Protein AF-A0A4Q6BRQ2-F1 (afdb_monomer_lite)

Foldseek 3Di:
DDDDDDDPDDDPPDPPPDDDDDDDDDDDDDDDDDWPKPWDDDADDADWDFDDDQQWTWTAFGHGAQADKGKFKWKKAFQAWFKKKKFKDWAQWKWKDKLNHTQDTDHGGDDTPPRGDIGIDTDHGGIIMMMMIHGRTGIMIIGMAHPVRHRDNRITMGTPPPPCPPQLDKRWDWDWDDDPFAIKIKIKIWRDQSHDQPSFFFKWKWKAFPVGTPDIDRQHGQHPPTGITIDTDDGDGPVRHPIIIIIMTGPPD

Structure (mmCIF, N/CA/C/O backbone):
data_AF-A0A4Q6BRQ2-F1
#
_entry.id   AF-A0A4Q6BRQ2-F1
#
loop_
_atom_site.group_PDB
_atom_site.id
_atom_site.type_symbol
_atom_site.label_atom_id
_atom_site.label_alt_id
_atom_site.label_comp_id
_atom_site.label_asym_id
_atom_site.label_entity_id
_atom_site.label_seq_id
_atom_site.pdbx_PDB_ins_code
_atom_site.Cartn_x
_atom_site.Cartn_y
_atom_site.Cartn_z
_atom_site.occupancy
_atom_site.B_iso_or_equiv
_atom_site.auth_seq_id
_atom_site.auth_comp_id
_atom_site.auth_asym_id
_atom_site.auth_atom_id
_atom_site.pdbx_PDB_model_num
ATOM 1 N N . MET A 1 1 ? 11.828 52.533 -41.526 1.00 44.09 1 MET A N 1
ATOM 2 C CA . MET A 1 1 ? 11.991 51.817 -42.808 1.00 44.09 1 MET A CA 1
ATOM 3 C C . MET A 1 1 ? 12.945 50.653 -42.563 1.00 44.09 1 MET A C 1
ATOM 5 O O . MET A 1 1 ? 14.009 50.905 -42.024 1.00 44.09 1 MET A O 1
ATOM 9 N N . LEU A 1 2 ? 12.514 49.429 -42.907 1.00 39.19 2 LEU A N 1
ATOM 10 C CA . LEU A 1 2 ? 13.246 48.142 -42.897 1.00 39.19 2 LEU A CA 1
ATOM 11 C C . LEU A 1 2 ? 13.653 47.525 -41.539 1.00 39.19 2 LEU A C 1
ATOM 13 O O . LEU A 1 2 ? 14.656 47.913 -40.961 1.00 39.19 2 LEU A O 1
ATOM 17 N N . LEU A 1 3 ? 12.882 46.513 -41.099 1.00 35.62 3 LEU A N 1
ATOM 18 C CA . LEU A 1 3 ? 13.317 45.165 -40.646 1.00 35.62 3 LEU A CA 1
ATOM 19 C C . LEU A 1 3 ? 12.256 44.509 -39.738 1.00 35.62 3 LEU A C 1
ATOM 21 O O . LEU A 1 3 ? 12.338 44.536 -38.514 1.00 35.62 3 LEU A O 1
ATOM 25 N N . ARG A 1 4 ? 11.252 43.889 -40.364 1.00 40.81 4 ARG A N 1
ATOM 26 C CA . ARG A 1 4 ? 10.426 42.810 -39.801 1.00 40.81 4 ARG A CA 1
ATOM 27 C C . ARG A 1 4 ? 9.996 41.925 -40.964 1.00 40.81 4 ARG A C 1
ATOM 29 O O . ARG A 1 4 ? 9.074 42.306 -41.665 1.00 40.81 4 ARG A O 1
ATOM 36 N N . ASP A 1 5 ? 10.691 40.816 -41.195 1.00 42.56 5 ASP A N 1
ATOM 37 C CA . ASP A 1 5 ? 10.107 39.598 -41.773 1.00 42.56 5 ASP A CA 1
ATOM 38 C C . ASP A 1 5 ? 11.157 38.495 -41.932 1.00 42.56 5 ASP A C 1
ATOM 40 O O . ASP A 1 5 ? 12.314 38.784 -42.223 1.00 42.56 5 ASP A O 1
ATOM 44 N N . ARG A 1 6 ? 10.697 37.239 -41.826 1.00 38.03 6 ARG A N 1
ATOM 45 C CA . ARG A 1 6 ? 11.404 35.944 -41.994 1.00 38.03 6 ARG A CA 1
ATOM 46 C C . ARG A 1 6 ? 11.851 35.230 -40.714 1.00 38.03 6 ARG A C 1
ATOM 48 O O . ARG A 1 6 ? 13.022 35.236 -40.364 1.00 38.03 6 ARG A O 1
ATOM 55 N N . ALA A 1 7 ? 10.917 34.486 -40.115 1.00 38.31 7 ALA A N 1
ATOM 56 C CA . ALA A 1 7 ? 11.180 33.155 -39.536 1.00 38.31 7 ALA A CA 1
ATOM 57 C C . ALA A 1 7 ? 9.873 32.371 -39.257 1.00 38.31 7 ALA A C 1
ATOM 59 O O . ALA A 1 7 ? 9.658 31.843 -38.169 1.00 38.31 7 ALA A O 1
ATOM 60 N N . ARG A 1 8 ? 8.959 32.301 -40.235 1.00 41.72 8 ARG A N 1
ATOM 61 C CA . ARG A 1 8 ? 7.793 31.391 -40.223 1.00 41.72 8 ARG A CA 1
ATOM 62 C C . ARG A 1 8 ? 7.556 30.823 -41.623 1.00 41.72 8 ARG A C 1
ATOM 64 O O . ARG A 1 8 ? 6.577 31.146 -42.277 1.00 41.72 8 ARG A O 1
ATOM 71 N N . ALA A 1 9 ? 8.481 29.997 -42.095 1.00 41.50 9 ALA A N 1
ATOM 72 C CA . ALA A 1 9 ? 8.290 29.168 -43.284 1.00 41.50 9 ALA A CA 1
ATOM 73 C C . ALA A 1 9 ? 9.251 27.975 -43.201 1.00 41.50 9 ALA A C 1
ATOM 75 O O . ALA A 1 9 ? 10.391 28.050 -43.640 1.00 41.50 9 ALA A O 1
ATOM 76 N N . GLY A 1 10 ? 8.811 26.904 -42.541 1.00 38.44 10 GLY A N 1
ATOM 77 C CA . GLY A 1 10 ? 9.617 25.689 -42.372 1.00 38.44 10 GLY A CA 1
ATOM 78 C C . GLY A 1 10 ? 8.925 24.575 -41.586 1.00 38.44 10 GLY A C 1
ATOM 79 O O . GLY A 1 10 ? 9.593 23.809 -40.906 1.00 38.44 10 GLY A O 1
ATOM 80 N N . ARG A 1 11 ? 7.584 24.508 -41.615 1.00 35.75 11 ARG A N 1
ATOM 81 C CA . ARG A 1 11 ? 6.794 23.496 -40.882 1.00 35.75 11 ARG A CA 1
ATOM 82 C C . ARG A 1 11 ? 5.752 22.769 -41.744 1.00 35.75 11 ARG A C 1
ATOM 84 O O . ARG A 1 11 ? 4.851 22.141 -41.210 1.00 35.75 11 ARG A O 1
ATOM 91 N N . LEU A 1 12 ? 5.859 22.842 -43.068 1.00 35.53 12 LEU A N 1
ATOM 92 C CA . LEU A 1 12 ? 4.860 22.296 -43.995 1.00 35.53 12 LEU A CA 1
ATOM 93 C C . LEU A 1 12 ? 5.540 21.685 -45.227 1.00 35.53 12 LEU A C 1
ATOM 95 O O . LEU A 1 12 ? 5.372 22.173 -46.334 1.00 35.53 12 LEU A O 1
ATOM 99 N N . ALA A 1 13 ? 6.357 20.649 -45.020 1.00 37.97 13 ALA A N 1
ATOM 100 C CA . ALA A 1 13 ? 6.824 19.758 -46.089 1.00 37.97 13 ALA A CA 1
ATOM 101 C C . ALA A 1 13 ? 7.467 18.480 -45.510 1.00 37.97 13 ALA A C 1
ATOM 103 O O . ALA A 1 13 ? 8.660 18.262 -45.681 1.00 37.97 13 ALA A O 1
ATOM 104 N N . PHE A 1 14 ? 6.705 17.652 -44.781 1.00 32.34 14 PHE A N 1
ATOM 105 C CA . PHE A 1 14 ? 7.090 16.238 -44.567 1.00 32.34 14 PHE A CA 1
ATOM 106 C C . PHE A 1 14 ? 5.932 15.285 -44.190 1.00 32.34 14 PHE A C 1
ATOM 108 O O . PHE A 1 14 ? 6.161 14.117 -43.909 1.00 32.34 14 PHE A O 1
ATOM 115 N N . LEU A 1 15 ? 4.672 15.742 -44.197 1.00 32.69 15 LEU A N 1
ATOM 116 C CA . LEU A 1 15 ? 3.502 14.928 -43.813 1.00 32.69 15 LEU A CA 1
ATOM 117 C C . LEU A 1 15 ? 2.570 14.621 -44.998 1.00 32.69 15 LEU A C 1
ATOM 119 O O . LEU A 1 15 ? 1.353 14.649 -44.863 1.00 32.69 15 LEU A O 1
ATOM 123 N N . ALA A 1 16 ? 3.139 14.347 -46.173 1.00 36.12 16 ALA A N 1
ATOM 124 C CA . ALA A 1 16 ? 2.372 14.065 -47.391 1.00 36.12 16 ALA A CA 1
ATOM 125 C C . ALA A 1 16 ? 2.924 12.885 -48.214 1.00 36.12 16 ALA A C 1
ATOM 127 O O . ALA A 1 16 ? 2.819 12.886 -49.436 1.00 36.12 16 ALA A O 1
ATOM 128 N N . ALA A 1 17 ? 3.498 11.867 -47.569 1.00 31.09 17 ALA A N 1
ATOM 129 C CA . ALA A 1 17 ? 3.860 10.626 -48.249 1.00 31.09 17 ALA A CA 1
ATOM 130 C C . ALA A 1 17 ? 3.335 9.417 -47.464 1.00 31.09 17 ALA A C 1
ATOM 132 O O . ALA A 1 17 ? 3.762 9.196 -46.335 1.00 31.09 17 ALA A O 1
ATOM 133 N N . LEU A 1 18 ? 2.448 8.655 -48.121 1.00 32.44 18 LEU A N 1
ATOM 134 C CA . LEU A 1 18 ? 1.861 7.346 -47.767 1.00 32.44 18 LEU A CA 1
ATOM 135 C C . LEU A 1 18 ? 0.387 7.324 -47.326 1.00 32.44 18 LEU A C 1
ATOM 137 O O . LEU A 1 18 ? -0.002 6.551 -46.457 1.00 32.44 18 LEU A O 1
ATOM 141 N N . GLY A 1 19 ? -0.473 8.097 -47.992 1.00 30.80 19 GLY A N 1
ATOM 142 C CA . GLY A 1 19 ? -1.911 7.830 -47.941 1.00 30.80 19 GLY A CA 1
ATOM 143 C C . GLY A 1 19 ? -2.272 6.452 -48.508 1.00 30.80 19 GLY A C 1
ATOM 144 O O . GLY A 1 19 ? -1.873 6.144 -49.624 1.00 30.80 19 GLY A O 1
ATOM 145 N N . LEU A 1 20 ? -3.082 5.686 -47.770 1.00 30.08 20 LEU A N 1
ATOM 146 C CA . LEU A 1 20 ? -4.082 4.746 -48.292 1.00 30.08 20 LEU A CA 1
ATOM 147 C C . LEU A 1 20 ? -5.276 4.693 -47.316 1.00 30.08 20 LEU A C 1
ATOM 149 O O . LEU A 1 20 ? -5.106 4.695 -46.098 1.00 30.08 20 LEU A O 1
ATOM 153 N N . ALA A 1 21 ? -6.479 4.739 -47.888 1.00 28.69 21 ALA A N 1
ATOM 154 C CA . ALA A 1 21 ? -7.783 4.920 -47.248 1.00 28.69 21 ALA A CA 1
ATOM 155 C C . ALA A 1 21 ? -8.382 3.622 -46.640 1.00 28.69 21 ALA A C 1
ATOM 157 O O . ALA A 1 21 ? -7.942 2.529 -46.982 1.00 28.69 21 ALA A O 1
ATOM 158 N N . GLY A 1 22 ? -9.386 3.767 -45.749 1.00 26.80 22 GLY A N 1
ATOM 159 C CA . GLY A 1 22 ? -10.147 2.690 -45.055 1.00 26.80 22 GLY A CA 1
ATOM 160 C C . GLY A 1 22 ? -11.163 1.937 -45.944 1.00 26.80 22 GLY A C 1
ATOM 161 O O . GLY A 1 22 ? -10.971 1.969 -47.158 1.00 26.80 22 GLY A O 1
ATOM 162 N N . PRO A 1 23 ? -12.272 1.319 -45.442 1.00 46.88 23 PRO A N 1
ATOM 163 C CA . PRO A 1 23 ? -12.819 1.212 -44.067 1.00 46.88 23 PRO A CA 1
ATOM 164 C C . PRO A 1 23 ? -13.246 -0.231 -43.635 1.00 46.88 23 PRO A C 1
ATOM 166 O O . PRO A 1 23 ? -13.336 -1.112 -44.480 1.00 46.88 23 PRO A O 1
ATOM 169 N N . ALA A 1 24 ? -13.568 -0.463 -42.345 1.00 21.59 24 ALA A N 1
ATOM 170 C CA . ALA A 1 24 ? -14.647 -1.354 -41.835 1.00 21.59 24 ALA A CA 1
ATOM 171 C C . ALA A 1 24 ? -14.542 -1.610 -40.312 1.00 21.59 24 ALA A C 1
ATOM 173 O O . ALA A 1 24 ? -13.455 -1.667 -39.743 1.00 21.59 24 ALA A O 1
ATOM 174 N N . SER A 1 25 ? -15.709 -1.758 -39.681 1.00 23.42 25 SER A N 1
ATOM 175 C CA . SER A 1 25 ? -15.965 -1.980 -38.249 1.00 23.42 25 SER A CA 1
ATOM 176 C C . SER A 1 25 ? -16.112 -3.468 -37.869 1.00 23.42 25 SER A C 1
ATOM 178 O O . SER A 1 25 ? -16.348 -4.294 -38.745 1.00 23.42 25 SER A O 1
ATOM 180 N N . ALA A 1 26 ? -16.152 -3.715 -36.544 1.00 20.53 26 ALA A N 1
ATOM 181 C CA . ALA A 1 26 ? -16.551 -4.933 -35.799 1.00 20.53 26 ALA A CA 1
ATOM 182 C C . ALA A 1 26 ? -15.503 -6.076 -35.776 1.00 20.53 26 ALA A C 1
ATOM 184 O O . ALA A 1 26 ? -14.765 -6.252 -36.728 1.00 20.53 26 ALA A O 1
ATOM 185 N N . GLU A 1 27 ? -15.310 -6.873 -34.718 1.00 18.27 27 GLU A N 1
ATOM 186 C CA . GLU A 1 27 ? -16.186 -7.263 -33.610 1.00 18.27 27 GLU A CA 1
ATOM 187 C C . GLU A 1 27 ? -15.364 -7.806 -32.409 1.00 18.27 27 GLU A C 1
ATOM 189 O O . GLU A 1 27 ? -14.169 -8.073 -32.509 1.00 18.27 27 GLU A O 1
ATOM 194 N N . ARG A 1 28 ? -16.057 -7.940 -31.272 1.00 27.55 28 ARG A N 1
ATOM 195 C CA . ARG A 1 28 ? -15.722 -8.572 -29.982 1.00 27.55 28 ARG A CA 1
ATOM 196 C C . ARG A 1 28 ? -14.647 -9.668 -29.972 1.00 27.55 28 ARG A C 1
ATOM 198 O O . ARG A 1 28 ? -14.738 -10.617 -30.733 1.00 27.55 28 ARG A O 1
ATOM 205 N N . LEU A 1 29 ? -13.869 -9.666 -28.882 1.00 20.67 29 LEU A N 1
ATOM 206 C CA . LEU A 1 29 ? -13.638 -10.826 -28.004 1.00 20.67 29 LEU A CA 1
ATOM 207 C C . LEU A 1 29 ? -13.367 -10.322 -26.566 1.00 20.67 29 LEU A C 1
ATOM 209 O O . LEU A 1 29 ? -12.317 -9.760 -26.276 1.00 20.67 29 LEU A O 1
ATOM 213 N N . GLY A 1 30 ? -14.331 -10.509 -25.661 1.00 29.98 30 GLY A N 1
ATOM 214 C CA . GLY A 1 30 ? -14.020 -11.035 -24.322 1.00 29.98 30 GLY A CA 1
ATOM 215 C C . GLY A 1 30 ? -14.114 -12.568 -24.414 1.00 29.98 30 GLY A C 1
ATOM 216 O O . GLY A 1 30 ? -14.806 -13.027 -25.327 1.00 29.98 30 GLY A O 1
ATOM 217 N N . PRO A 1 31 ? -13.473 -13.374 -23.542 1.00 27.86 31 PRO A N 1
ATOM 218 C CA . PRO A 1 31 ? -13.461 -13.181 -22.091 1.00 27.86 31 PRO A CA 1
ATOM 219 C C . PRO A 1 31 ? -12.103 -13.397 -21.375 1.00 27.86 31 PRO A C 1
ATOM 221 O O . PRO A 1 31 ? -11.280 -14.210 -21.767 1.00 27.86 31 PRO A O 1
ATOM 224 N N . ARG A 1 32 ? -11.955 -12.655 -20.267 1.00 38.12 32 ARG A N 1
ATOM 225 C CA . ARG A 1 32 ? -11.267 -12.941 -18.987 1.00 38.12 32 ARG A CA 1
ATOM 226 C C . ARG A 1 32 ? -10.029 -13.865 -18.966 1.00 38.12 32 ARG A C 1
ATOM 228 O O . ARG A 1 32 ? -10.160 -15.056 -18.717 1.00 38.12 32 ARG A O 1
ATOM 235 N N . GLY A 1 33 ? -8.864 -13.215 -18.938 1.00 24.34 33 GLY A N 1
ATOM 236 C CA . GLY A 1 33 ? -7.683 -13.609 -18.163 1.00 24.34 33 GLY A CA 1
ATOM 237 C C . GLY A 1 33 ? -7.192 -12.386 -17.381 1.00 24.34 33 GLY A C 1
ATOM 238 O O . GLY A 1 33 ? -6.800 -11.383 -17.979 1.00 24.34 33 GLY A O 1
ATOM 239 N N . GLN A 1 34 ? -7.318 -12.393 -16.051 1.00 34.09 34 GLN A N 1
ATOM 240 C CA . GLN A 1 34 ? -6.895 -11.274 -15.199 1.00 34.09 34 GLN A CA 1
ATOM 241 C C . GLN A 1 34 ? -5.438 -11.458 -14.760 1.00 34.09 34 GLN A C 1
ATOM 243 O O . GLN A 1 34 ? -4.965 -12.560 -14.501 1.00 34.09 34 GLN A O 1
ATOM 248 N N . ILE A 1 35 ? -4.727 -10.336 -14.730 1.00 24.91 35 ILE A N 1
ATOM 249 C CA . ILE A 1 35 ? -3.284 -10.226 -14.537 1.00 24.91 35 ILE A CA 1
ATOM 250 C C . ILE A 1 35 ? -3.088 -9.550 -13.174 1.00 24.91 35 ILE A C 1
ATOM 252 O O . ILE A 1 35 ? -3.460 -8.391 -13.020 1.00 24.91 35 ILE A O 1
ATOM 256 N N . ALA A 1 36 ? -2.485 -10.201 -12.185 1.00 28.19 36 ALA A N 1
ATOM 257 C CA . ALA A 1 36 ? -1.866 -9.456 -11.089 1.00 28.19 36 ALA A CA 1
ATOM 258 C C . ALA A 1 36 ? -0.483 -9.016 -11.580 1.00 28.19 36 ALA A C 1
ATOM 260 O O . ALA A 1 36 ? 0.451 -9.804 -11.526 1.00 28.19 36 ALA A O 1
ATOM 261 N N . SER A 1 37 ? -0.378 -7.814 -12.156 1.00 26.53 37 SER A N 1
ATOM 262 C CA . SER A 1 37 ? 0.887 -7.234 -12.626 1.00 26.53 37 SER A CA 1
ATOM 263 C C . SER A 1 37 ? 1.419 -6.270 -11.580 1.00 26.53 37 SER A C 1
ATOM 265 O O . SER A 1 37 ? 0.814 -5.222 -11.349 1.00 26.53 37 SER A O 1
ATOM 267 N N . PHE A 1 38 ? 2.581 -6.572 -11.018 1.00 30.70 38 PHE A N 1
ATOM 268 C CA . PHE A 1 38 ? 3.427 -5.554 -10.407 1.00 30.70 38 PHE A CA 1
ATOM 269 C C . PHE A 1 38 ? 4.295 -5.009 -11.524 1.00 30.70 38 PHE A C 1
ATOM 271 O O . PHE A 1 38 ? 5.206 -5.696 -11.954 1.00 30.70 38 PHE A O 1
ATOM 278 N N . GLN A 1 39 ? 3.979 -3.834 -12.059 1.00 29.94 39 GLN A N 1
ATOM 279 C CA . GLN A 1 39 ? 4.817 -3.196 -13.068 1.00 29.94 39 GLN A CA 1
ATOM 280 C C . GLN A 1 39 ? 5.278 -1.844 -12.548 1.00 29.94 39 GLN A C 1
ATOM 282 O O . GLN A 1 39 ? 4.466 -0.982 -12.211 1.00 29.94 39 GLN A O 1
ATOM 287 N N . ILE A 1 40 ? 6.593 -1.662 -12.529 1.00 31.33 40 ILE A N 1
ATOM 288 C CA . ILE A 1 40 ? 7.199 -0.338 -12.536 1.00 31.33 40 ILE A CA 1
ATOM 289 C C . ILE A 1 40 ? 7.305 0.052 -14.028 1.00 31.33 40 ILE A C 1
ATOM 291 O O . ILE A 1 40 ? 8.186 -0.415 -14.741 1.00 31.33 40 ILE A O 1
ATOM 295 N N . ASP A 1 41 ? 6.306 0.841 -14.456 1.00 26.36 41 ASP A N 1
ATOM 296 C CA . ASP A 1 41 ? 6.141 1.694 -15.661 1.00 26.36 41 ASP A CA 1
ATOM 297 C C . ASP A 1 41 ? 5.685 1.139 -17.042 1.00 26.36 41 ASP A C 1
ATOM 299 O O . ASP A 1 41 ? 6.405 0.402 -17.707 1.00 26.36 41 ASP A O 1
ATOM 303 N N . ALA A 1 42 ? 4.486 1.595 -17.495 1.00 23.88 42 ALA A N 1
ATOM 304 C CA . ALA A 1 42 ? 4.040 2.035 -18.851 1.00 23.88 42 ALA A CA 1
ATOM 305 C C . ALA A 1 42 ? 2.536 2.491 -18.814 1.00 23.88 42 ALA A C 1
ATOM 307 O O . ALA A 1 42 ? 1.818 2.101 -17.892 1.00 23.88 42 ALA A O 1
ATOM 308 N N . PRO A 1 43 ? 2.024 3.336 -19.745 1.00 27.36 43 PRO A N 1
ATOM 309 C CA . PRO A 1 43 ? 0.743 4.047 -19.603 1.00 27.36 43 PRO A CA 1
ATOM 310 C C . PRO A 1 43 ? -0.487 3.222 -20.028 1.00 27.36 43 PRO A C 1
ATOM 312 O O . PRO A 1 43 ? -0.578 2.774 -21.165 1.00 27.36 43 PRO A O 1
ATOM 315 N N . GLY A 1 44 ? -1.488 3.106 -19.150 1.00 34.25 44 GLY A N 1
ATOM 316 C CA . GLY A 1 44 ? -2.876 2.814 -19.548 1.00 34.25 44 GLY A CA 1
ATOM 317 C C . GLY A 1 44 ? -3.681 1.890 -18.635 1.00 34.25 44 GLY A C 1
ATOM 318 O O . GLY A 1 44 ? -4.898 1.854 -18.767 1.00 34.25 44 GLY A O 1
ATOM 319 N N . ALA A 1 45 ? -3.061 1.189 -17.685 1.00 30.08 45 ALA A N 1
ATOM 320 C CA . ALA A 1 45 ? -3.781 0.299 -16.771 1.00 30.08 45 ALA A CA 1
ATOM 321 C C . ALA A 1 45 ? -3.387 0.579 -15.310 1.00 30.08 45 ALA 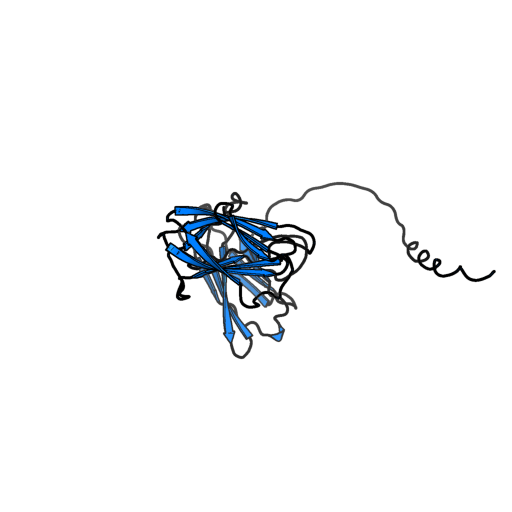A C 1
ATOM 323 O O . ALA A 1 45 ? -2.242 0.322 -14.939 1.00 30.08 45 ALA A O 1
ATOM 324 N N . PRO A 1 46 ? -4.286 1.119 -14.463 1.00 36.47 46 PRO A N 1
ATOM 325 C CA . PRO A 1 46 ? -4.021 1.225 -13.035 1.00 36.47 46 PRO A CA 1
ATOM 326 C C . PRO A 1 46 ? -4.213 -0.139 -12.363 1.00 36.47 46 PRO A C 1
ATOM 328 O O . PRO A 1 46 ? -5.280 -0.742 -12.464 1.00 36.47 46 PRO A O 1
ATOM 331 N N . ARG A 1 47 ? -3.196 -0.598 -11.629 1.00 40.44 47 ARG A N 1
ATOM 332 C CA . ARG A 1 47 ? -3.335 -1.644 -10.611 1.00 40.44 47 ARG A CA 1
ATOM 333 C C . ARG A 1 47 ? -2.515 -1.261 -9.390 1.00 40.44 47 ARG A C 1
ATOM 335 O O . ARG A 1 47 ? -1.293 -1.192 -9.438 1.00 40.44 47 ARG A O 1
ATOM 342 N N . SER A 1 48 ? -3.225 -0.981 -8.308 1.00 36.56 48 SER A N 1
ATOM 343 C CA . SER A 1 48 ? -2.675 -0.759 -6.979 1.00 36.56 48 SER A CA 1
ATOM 344 C C . SER A 1 48 ? -2.398 -2.096 -6.306 1.00 36.56 48 SER A C 1
ATOM 346 O O . SER A 1 48 ? -3.270 -2.965 -6.317 1.00 36.56 48 SER A O 1
ATOM 348 N N . VAL A 1 49 ? -1.265 -2.220 -5.621 1.00 40.97 49 VAL A N 1
ATOM 349 C CA . VAL A 1 49 ? -1.156 -3.172 -4.515 1.00 40.97 49 VAL A CA 1
ATOM 350 C C . VAL A 1 49 ? -1.144 -2.374 -3.229 1.00 40.97 49 VAL A C 1
ATOM 352 O O . VAL A 1 49 ? -0.287 -1.518 -3.024 1.00 40.97 49 VAL A O 1
ATOM 355 N N . VAL A 1 50 ? -2.149 -2.635 -2.401 1.00 42.78 50 VAL A N 1
ATOM 356 C CA . VAL A 1 50 ? -2.166 -2.252 -0.995 1.00 42.78 50 VAL A CA 1
ATOM 357 C C . VAL A 1 50 ? -1.566 -3.441 -0.264 1.00 42.78 50 VAL A C 1
ATOM 359 O O . VAL A 1 50 ? -2.191 -4.498 -0.218 1.00 42.78 50 VAL A O 1
ATOM 362 N N . VAL A 1 51 ? -0.348 -3.300 0.256 1.00 42.31 51 VAL A N 1
ATOM 363 C CA . VAL A 1 51 ? 0.201 -4.273 1.209 1.00 42.31 51 VAL A CA 1
ATOM 364 C C . VAL A 1 51 ? -0.048 -3.694 2.597 1.00 42.31 51 VAL A C 1
ATOM 366 O O . VAL A 1 51 ? 0.729 -2.845 3.032 1.00 42.31 51 VAL A O 1
ATOM 369 N N . PRO A 1 52 ? -1.135 -4.075 3.288 1.00 42.38 52 PRO A N 1
ATOM 370 C CA . PRO A 1 52 ? -1.295 -3.680 4.672 1.00 42.38 52 PRO A CA 1
ATOM 371 C C . PRO A 1 52 ? -0.262 -4.454 5.500 1.00 42.38 52 PRO A C 1
ATOM 373 O O . PRO A 1 52 ? -0.329 -5.678 5.621 1.00 42.38 52 PRO A O 1
ATOM 376 N N . ARG A 1 53 ? 0.711 -3.744 6.070 1.00 53.59 53 ARG A N 1
ATOM 377 C CA . ARG A 1 53 ? 1.437 -4.208 7.264 1.00 53.59 53 ARG A CA 1
ATOM 378 C C . ARG A 1 53 ? 0.877 -3.438 8.460 1.00 53.59 53 ARG A C 1
ATOM 380 O O . ARG A 1 53 ? 0.263 -2.392 8.271 1.00 53.59 53 ARG A O 1
ATOM 387 N N . GLN A 1 54 ? 1.027 -3.949 9.684 1.00 58.38 54 GLN A N 1
ATOM 388 C CA . GLN A 1 54 ? 0.567 -3.231 10.885 1.00 58.38 54 GLN A CA 1
ATOM 389 C C . GLN A 1 54 ? 1.087 -1.785 10.875 1.00 58.38 54 GLN A C 1
ATOM 391 O O . GLN A 1 54 ? 2.298 -1.570 10.855 1.00 58.38 54 GLN A O 1
ATOM 396 N N . GLY A 1 55 ? 0.168 -0.816 10.832 1.00 57.31 55 GLY A N 1
ATOM 397 C CA . GLY A 1 55 ? 0.492 0.608 10.781 1.00 57.31 55 GLY A CA 1
ATOM 398 C C . GLY A 1 55 ? 1.127 1.109 9.476 1.00 57.31 55 GLY A C 1
ATOM 399 O O . GLY A 1 55 ? 1.545 2.257 9.433 1.00 57.31 55 GLY A O 1
ATOM 400 N N . GLU A 1 56 ? 1.220 0.323 8.401 1.00 69.12 56 GLU A N 1
ATOM 401 C CA . GLU A 1 56 ? 1.795 0.777 7.128 1.00 69.12 56 GLU A CA 1
ATOM 402 C C . GLU A 1 56 ? 0.846 0.526 5.956 1.00 69.12 56 GLU A C 1
ATOM 404 O O . GLU A 1 56 ? 0.418 -0.596 5.681 1.00 69.12 56 GLU A O 1
ATOM 409 N N . LEU A 1 57 ? 0.562 1.610 5.243 1.00 66.75 57 LEU A N 1
ATOM 410 C CA . LEU A 1 57 ? -0.120 1.654 3.968 1.00 66.75 57 LEU A CA 1
ATOM 411 C C . LEU A 1 57 ? 0.877 2.131 2.908 1.00 66.75 57 LEU A C 1
ATOM 413 O O . LEU A 1 57 ? 1.091 3.325 2.703 1.00 66.75 57 LEU A O 1
ATOM 417 N N . ALA A 1 58 ? 1.457 1.186 2.181 1.00 61.72 58 ALA A N 1
ATOM 418 C CA . ALA A 1 58 ? 2.140 1.507 0.939 1.00 61.72 58 ALA A CA 1
ATOM 419 C C . ALA A 1 58 ? 1.114 1.463 -0.195 1.00 61.72 58 ALA A C 1
ATOM 421 O O . ALA A 1 58 ? 0.629 0.389 -0.559 1.00 61.72 58 ALA A O 1
ATOM 422 N N . VAL A 1 59 ? 0.771 2.625 -0.745 1.00 61.59 59 VAL A N 1
ATOM 423 C CA . VAL A 1 59 ? 0.010 2.704 -1.986 1.00 61.59 59 VAL A CA 1
ATOM 424 C C . VAL A 1 59 ? 1.009 2.835 -3.127 1.00 61.59 59 VAL A C 1
ATOM 426 O O . VAL A 1 59 ? 1.611 3.885 -3.361 1.00 61.59 59 VAL A O 1
ATOM 429 N N . GLY A 1 60 ? 1.208 1.721 -3.832 1.00 60.34 60 GLY A N 1
ATOM 430 C CA . GLY A 1 60 ? 2.018 1.693 -5.045 1.00 60.34 60 GLY A CA 1
ATOM 431 C C . GLY A 1 60 ? 1.442 2.573 -6.158 1.00 60.34 60 GLY A C 1
ATOM 432 O O . GLY A 1 60 ? 0.483 3.323 -5.972 1.00 60.34 60 GLY A O 1
ATOM 433 N N . LYS A 1 61 ? 2.029 2.460 -7.350 1.00 58.66 61 LYS A N 1
ATOM 434 C CA . LYS A 1 61 ? 1.710 3.333 -8.475 1.00 58.66 61 LYS A CA 1
ATOM 435 C C . LYS A 1 61 ? 0.203 3.370 -8.819 1.00 58.66 61 LYS A C 1
ATOM 437 O O . LYS A 1 61 ? -0.353 2.406 -9.336 1.00 58.66 61 LYS A O 1
ATOM 442 N N . LEU A 1 62 ? -0.450 4.504 -8.575 1.00 56.19 62 LEU A N 1
ATOM 443 C CA . LEU A 1 62 ? -1.854 4.810 -8.834 1.00 56.19 62 LEU A CA 1
ATOM 444 C C . LEU A 1 62 ? -2.005 5.669 -10.097 1.00 56.19 62 LEU A C 1
ATOM 446 O O . LEU A 1 62 ? -2.294 6.865 -10.045 1.00 56.19 62 LEU A O 1
ATOM 450 N N . GLY A 1 63 ? -1.864 5.044 -11.264 1.00 49.03 63 GLY A N 1
ATOM 451 C CA . GLY A 1 63 ? -2.283 5.658 -12.523 1.00 49.03 63 GLY A CA 1
ATOM 452 C C . GLY A 1 63 ? -1.291 5.546 -13.671 1.00 49.03 63 GLY A C 1
ATOM 453 O O . GLY A 1 63 ? -0.146 5.120 -13.536 1.00 49.03 63 GLY A O 1
ATOM 454 N N . ALA A 1 64 ? -1.794 5.938 -14.837 1.00 47.00 64 ALA A N 1
ATOM 455 C CA . ALA A 1 64 ? -1.224 5.665 -16.148 1.00 47.00 64 ALA A CA 1
ATOM 456 C C . ALA A 1 64 ? -0.515 6.865 -16.810 1.00 47.00 64 ALA A C 1
ATOM 458 O O . ALA A 1 64 ? -0.081 6.739 -17.950 1.00 47.00 64 ALA A O 1
ATOM 459 N N . GLY A 1 65 ? -0.383 8.032 -16.167 1.00 54.56 65 GLY A N 1
ATOM 460 C CA . GLY A 1 65 ? 0.333 9.152 -16.789 1.00 54.56 65 GLY A CA 1
ATOM 461 C C . GLY A 1 65 ? 0.209 10.507 -16.093 1.00 54.56 65 GLY A C 1
ATOM 462 O O . GLY A 1 65 ? -0.604 10.707 -15.199 1.00 54.56 65 GLY A O 1
ATOM 463 N N . ALA A 1 66 ? 1.003 11.475 -16.561 1.00 55.66 66 ALA A N 1
ATOM 464 C CA . ALA A 1 66 ? 1.248 12.786 -15.938 1.00 55.66 66 ALA A CA 1
ATOM 465 C C . ALA A 1 66 ? 0.048 13.765 -15.864 1.00 55.66 66 ALA A C 1
ATOM 467 O O . ALA A 1 66 ? 0.230 14.928 -15.499 1.00 55.66 66 ALA A O 1
ATOM 468 N N . LYS A 1 67 ? -1.164 13.346 -16.255 1.00 61.75 67 LYS A N 1
ATOM 469 C CA . LYS A 1 67 ? -2.360 14.212 -16.326 1.00 61.75 67 LYS A CA 1
ATOM 470 C C . LYS A 1 67 ? -3.598 13.648 -15.628 1.00 61.75 67 LYS A C 1
ATOM 472 O O . LYS A 1 67 ? -4.646 14.287 -15.673 1.00 61.75 67 LYS A O 1
ATOM 477 N N . THR A 1 68 ? -3.516 12.476 -15.010 1.00 66.25 68 THR A N 1
ATOM 478 C CA . THR A 1 68 ? -4.665 11.877 -14.323 1.00 66.25 68 THR A CA 1
ATOM 479 C C . THR A 1 68 ? -4.648 12.243 -12.849 1.00 66.25 68 THR A C 1
ATOM 481 O O . THR A 1 68 ? -3.653 11.996 -12.174 1.00 66.25 68 THR A O 1
ATOM 484 N N . ARG A 1 69 ? -5.762 12.795 -12.353 1.00 76.50 69 ARG A N 1
ATOM 485 C CA . ARG A 1 69 ? -6.018 12.851 -10.914 1.00 76.50 69 ARG A CA 1
ATOM 486 C C . ARG A 1 69 ? -6.558 11.496 -10.477 1.00 76.50 69 ARG A C 1
ATOM 488 O O . ARG A 1 69 ? -7.576 11.062 -11.013 1.00 76.50 69 ARG A O 1
ATOM 495 N N . THR A 1 70 ? -5.900 10.858 -9.520 1.00 80.12 70 THR A N 1
ATOM 496 C CA . THR A 1 70 ? -6.357 9.590 -8.942 1.00 80.12 70 THR A CA 1
ATOM 497 C C . THR A 1 70 ? -6.831 9.835 -7.521 1.00 80.12 70 THR A C 1
ATOM 499 O O . THR A 1 70 ? -6.220 10.605 -6.784 1.00 80.12 70 THR A O 1
ATOM 502 N N . GLN A 1 71 ? -7.920 9.186 -7.126 1.00 83.75 71 GLN A N 1
ATOM 503 C CA . GLN A 1 71 ? -8.422 9.247 -5.763 1.00 83.75 71 GLN A CA 1
ATOM 504 C C . GLN A 1 71 ? -8.610 7.831 -5.231 1.00 83.75 71 GLN A C 1
ATOM 506 O O . GLN A 1 71 ? -9.279 7.012 -5.857 1.00 83.75 71 GLN A O 1
ATOM 511 N N . LEU A 1 72 ? -8.037 7.565 -4.064 1.00 83.38 72 LEU A N 1
ATOM 512 C CA . LEU A 1 72 ? -8.273 6.369 -3.273 1.00 83.38 72 LEU A CA 1
ATOM 513 C C . LEU A 1 72 ? -9.078 6.782 -2.043 1.00 83.38 72 LEU A C 1
ATOM 515 O O . LEU A 1 72 ? -8.754 7.770 -1.391 1.00 83.38 72 LEU A O 1
ATOM 519 N N . SER A 1 73 ? -10.142 6.052 -1.736 1.00 85.69 73 SER A N 1
ATOM 520 C CA . SER A 1 73 ? -10.857 6.205 -0.463 1.00 85.69 73 SER A CA 1
ATOM 521 C C . SER A 1 73 ? -10.593 4.971 0.393 1.00 85.69 73 SER A C 1
ATOM 523 O O . SER A 1 73 ? -10.168 3.953 -0.141 1.00 85.69 73 SER A O 1
ATOM 525 N N . GLY A 1 74 ? -10.778 5.073 1.701 1.00 87.31 74 GLY A N 1
ATOM 526 C CA . GLY A 1 74 ? -10.421 4.067 2.694 1.00 87.31 74 GLY A CA 1
ATOM 527 C C . GLY A 1 74 ? -11.133 4.321 4.015 1.00 87.31 74 GLY A C 1
ATOM 528 O O . GLY A 1 74 ? -11.779 5.352 4.192 1.00 87.31 74 GLY A O 1
ATOM 529 N N . THR A 1 75 ? -10.963 3.392 4.941 1.00 88.50 75 THR A N 1
ATOM 530 C CA . THR A 1 75 ? -11.306 3.535 6.349 1.00 88.50 75 THR A CA 1
ATOM 531 C C . THR A 1 75 ? -10.073 3.170 7.170 1.00 88.50 75 THR A C 1
ATOM 533 O O . THR A 1 75 ? -9.523 2.076 7.027 1.00 88.50 75 THR A O 1
ATOM 536 N N . LEU A 1 76 ? -9.635 4.089 8.022 1.00 90.94 76 LEU A N 1
ATOM 537 C CA . LEU A 1 76 ? -8.618 3.867 9.040 1.00 90.94 76 LEU A CA 1
ATOM 538 C C . LEU A 1 76 ? -9.331 3.500 10.338 1.00 90.94 76 LEU A C 1
ATOM 540 O O . LEU A 1 76 ? -10.003 4.333 10.936 1.00 90.94 76 LEU A O 1
ATOM 544 N N . ARG A 1 77 ? -9.191 2.252 10.766 1.00 91.25 77 ARG A N 1
ATOM 545 C CA . ARG A 1 77 ? -9.712 1.777 12.039 1.00 91.25 77 ARG A CA 1
ATOM 546 C C . ARG A 1 77 ? -8.679 1.992 13.135 1.00 91.25 77 ARG A C 1
ATOM 548 O O . ARG A 1 77 ? -7.545 1.527 13.032 1.00 91.25 77 ARG A O 1
ATOM 555 N N . VAL A 1 78 ? -9.101 2.663 14.194 1.00 93.88 78 VAL A N 1
ATOM 556 C CA . VAL A 1 78 ? -8.306 3.031 15.360 1.00 93.88 78 VAL A CA 1
ATOM 557 C C . VAL A 1 78 ? -8.810 2.222 16.550 1.00 93.88 78 VAL A C 1
ATOM 559 O O . VAL A 1 78 ? -9.937 2.396 17.009 1.00 93.88 78 VAL A O 1
ATOM 562 N N . ALA A 1 79 ? -7.993 1.294 17.037 1.00 93.44 79 ALA A N 1
ATOM 563 C CA . ALA A 1 79 ? -8.345 0.421 18.154 1.00 93.44 79 ALA A CA 1
ATOM 564 C C . ALA A 1 79 ? -8.335 1.162 19.498 1.00 93.44 79 ALA A C 1
ATOM 566 O O . ALA A 1 79 ? -9.173 0.886 20.355 1.00 93.44 79 ALA A O 1
ATOM 567 N N . THR A 1 80 ? -7.402 2.101 19.664 1.00 94.62 80 THR A N 1
ATOM 568 C CA . THR A 1 80 ? -7.213 2.868 20.898 1.00 94.62 80 THR A CA 1
ATOM 569 C C . THR A 1 80 ? -7.133 4.346 20.552 1.00 94.62 80 THR A C 1
ATOM 571 O O . THR A 1 80 ? -6.345 4.732 19.694 1.00 94.62 80 THR A O 1
ATOM 574 N N . GLU A 1 81 ? -7.926 5.179 21.216 1.00 97.56 81 GLU A N 1
ATOM 575 C CA . GLU A 1 81 ? -7.808 6.633 21.097 1.00 97.56 81 GLU A CA 1
ATOM 576 C C . GLU A 1 81 ? -6.408 7.100 21.517 1.00 97.56 81 GLU A C 1
ATOM 578 O O . GLU A 1 81 ? -5.836 6.574 22.476 1.00 97.56 81 GLU A O 1
ATOM 583 N N . GLY A 1 82 ? -5.851 8.082 20.811 1.00 96.94 82 GLY A N 1
ATOM 584 C CA . GLY A 1 82 ? -4.572 8.664 21.194 1.00 96.94 82 GLY A CA 1
ATOM 585 C C . GLY A 1 82 ? -3.908 9.514 20.123 1.00 96.94 82 GLY A C 1
ATOM 586 O O . GLY A 1 82 ? -4.456 9.768 19.048 1.00 96.94 82 GLY A O 1
ATOM 587 N N . ASP A 1 83 ? -2.693 9.945 20.453 1.00 97.88 83 ASP A N 1
ATOM 588 C CA . ASP A 1 83 ? -1.823 10.684 19.548 1.00 97.88 83 ASP A CA 1
ATOM 589 C C . ASP A 1 83 ? -0.998 9.724 18.691 1.00 97.88 83 ASP A C 1
ATOM 591 O O . ASP A 1 83 ? -0.393 8.768 19.182 1.00 97.88 83 ASP A O 1
ATOM 595 N N . TYR A 1 84 ? -0.940 10.023 17.401 1.00 95.62 84 TYR A N 1
ATOM 596 C CA . TYR A 1 84 ? -0.224 9.261 16.393 1.00 95.62 84 TYR A CA 1
ATOM 597 C C . TYR A 1 84 ? 0.595 10.194 15.510 1.00 95.62 84 TYR A C 1
ATOM 599 O O . TYR A 1 84 ? 0.286 11.376 15.350 1.00 95.62 84 TYR A O 1
ATOM 607 N N . LEU A 1 85 ? 1.631 9.641 14.892 1.00 95.38 85 LEU A N 1
ATOM 608 C CA . LEU A 1 85 ? 2.383 10.308 13.841 1.00 95.38 85 LEU A CA 1
ATOM 609 C C . LEU A 1 85 ? 2.099 9.599 12.521 1.00 95.38 85 LEU A C 1
ATOM 611 O O . LEU A 1 85 ? 2.427 8.421 12.359 1.00 95.38 85 LEU A O 1
ATOM 615 N N . LEU A 1 86 ? 1.501 10.317 11.576 1.00 93.38 86 LEU A N 1
ATOM 616 C CA . LEU A 1 86 ? 1.358 9.868 10.198 1.00 93.38 86 LEU A CA 1
ATOM 617 C C . LEU A 1 86 ? 2.564 10.354 9.398 1.00 93.38 86 LEU A C 1
ATOM 619 O O . LEU A 1 86 ? 2.769 11.548 9.239 1.00 93.38 86 LEU A O 1
ATOM 623 N N . ILE A 1 87 ? 3.367 9.434 8.891 1.00 91.44 87 ILE A N 1
ATOM 624 C CA . ILE A 1 87 ? 4.476 9.706 7.985 1.00 91.44 87 ILE A CA 1
ATOM 625 C C . ILE A 1 87 ? 3.941 9.516 6.571 1.00 91.44 87 ILE A C 1
ATOM 627 O O . ILE A 1 87 ? 3.741 8.380 6.132 1.00 91.44 87 ILE A O 1
ATOM 631 N N . ALA A 1 88 ? 3.671 10.621 5.885 1.00 90.75 88 ALA A N 1
ATOM 632 C CA . ALA A 1 88 ? 3.119 10.620 4.538 1.00 90.75 88 ALA A CA 1
ATOM 633 C C . ALA A 1 88 ? 4.176 11.047 3.514 1.00 90.75 88 ALA A C 1
ATOM 635 O O . ALA A 1 88 ? 5.010 11.915 3.770 1.00 90.75 88 ALA A O 1
ATOM 636 N N . SER A 1 89 ? 4.144 10.441 2.335 1.00 88.19 89 SER A N 1
ATOM 637 C CA . SER A 1 89 ? 4.957 10.864 1.201 1.00 88.19 89 SER A CA 1
ATOM 638 C C . SER A 1 89 ? 4.191 10.662 -0.096 1.00 88.19 89 SER A C 1
ATOM 640 O O . SER A 1 89 ? 3.544 9.636 -0.300 1.00 88.19 89 SER A O 1
ATOM 642 N N . GLY A 1 90 ? 4.256 11.641 -0.992 1.00 84.25 90 GLY A N 1
ATOM 643 C CA . GLY A 1 90 ? 3.777 11.511 -2.359 1.00 84.25 90 GLY A CA 1
ATOM 644 C C . GLY A 1 90 ? 4.911 11.770 -3.339 1.00 84.25 90 GLY A C 1
ATOM 645 O O . GLY A 1 90 ? 5.844 12.507 -3.053 1.00 84.25 90 GLY A O 1
ATOM 646 N N . ASP A 1 91 ? 4.836 11.177 -4.522 1.00 81.19 91 ASP A N 1
ATOM 647 C CA . ASP A 1 91 ? 5.607 11.658 -5.673 1.00 81.19 91 ASP A CA 1
ATOM 648 C C . ASP A 1 91 ? 4.623 12.234 -6.657 1.00 81.19 91 ASP A C 1
ATOM 650 O O . ASP A 1 91 ? 3.884 11.433 -7.194 1.00 81.19 91 ASP A O 1
ATOM 654 N N . GLY A 1 92 ? 4.620 13.547 -6.913 1.00 77.00 92 GLY A N 1
ATOM 655 C CA . GLY A 1 92 ? 3.794 14.180 -7.955 1.00 77.00 92 GLY A CA 1
ATOM 656 C C . GLY A 1 92 ? 2.583 14.973 -7.452 1.00 77.00 92 GLY A C 1
ATOM 657 O O . GLY A 1 92 ? 1.640 15.231 -8.204 1.00 77.00 92 GLY A O 1
ATOM 658 N N . GLY A 1 93 ? 2.612 15.372 -6.187 1.00 86.88 93 GLY A N 1
ATOM 659 C CA . GLY A 1 93 ? 1.557 16.118 -5.523 1.00 86.88 93 GLY A CA 1
ATOM 660 C C . GLY A 1 93 ? 0.438 15.216 -5.005 1.00 86.88 93 GLY A C 1
ATOM 661 O O . GLY A 1 93 ? -0.265 14.555 -5.778 1.00 86.88 93 GLY A O 1
ATOM 662 N N . ALA A 1 94 ? 0.287 15.195 -3.687 1.00 89.62 94 ALA A N 1
ATOM 663 C CA . ALA A 1 94 ? -0.579 14.280 -2.966 1.00 89.62 94 ALA A CA 1
ATOM 664 C C . ALA A 1 94 ? -1.319 15.006 -1.842 1.00 89.62 94 ALA A C 1
ATOM 666 O O . ALA A 1 94 ? -0.830 15.983 -1.285 1.00 89.62 94 ALA A O 1
ATOM 667 N N . LYS A 1 95 ? -2.510 14.520 -1.508 1.00 93.19 95 LYS A N 1
ATOM 668 C CA . LYS A 1 95 ? -3.324 15.038 -0.412 1.00 93.19 95 LYS A CA 1
ATOM 669 C C . LYS A 1 95 ? -3.930 13.884 0.370 1.00 93.19 95 LYS A C 1
ATOM 671 O O . LYS A 1 95 ? -4.551 13.014 -0.236 1.00 93.19 95 LYS A O 1
ATOM 676 N N . LEU A 1 96 ? -3.779 13.906 1.688 1.00 93.50 96 LEU A N 1
ATOM 677 C CA . LEU A 1 96 ? -4.402 12.980 2.630 1.00 93.50 96 LEU A CA 1
ATOM 678 C C . LEU A 1 96 ? -5.472 13.719 3.430 1.00 93.50 96 LEU A C 1
ATOM 680 O O . LEU A 1 96 ? -5.186 14.725 4.081 1.00 93.50 96 LEU A O 1
ATOM 684 N N . GLU A 1 97 ? -6.685 13.186 3.421 1.00 95.81 97 GLU A N 1
ATOM 685 C CA . GLU A 1 97 ? -7.792 13.645 4.252 1.00 95.81 97 GLU A CA 1
ATOM 686 C C . GLU A 1 97 ? -8.243 12.528 5.187 1.00 95.81 97 GLU A C 1
ATOM 688 O O . GLU A 1 97 ? -8.536 11.440 4.702 1.00 95.81 97 GLU A O 1
ATOM 693 N N . VAL A 1 98 ? -8.368 12.805 6.485 1.00 95.50 98 VAL A N 1
ATOM 694 C CA . VAL A 1 98 ? -8.969 11.905 7.487 1.00 95.50 98 VAL A CA 1
ATOM 695 C C . VAL A 1 98 ? -10.138 12.644 8.130 1.00 95.50 98 VAL A C 1
ATOM 697 O O . VAL A 1 98 ? -10.002 13.816 8.474 1.00 95.50 98 VAL A O 1
ATOM 700 N N . ASP A 1 99 ? -11.308 12.012 8.226 1.00 95.94 99 ASP A N 1
ATOM 701 C CA . ASP A 1 99 ? -12.547 12.646 8.717 1.00 95.94 99 ASP A CA 1
ATOM 702 C C . ASP A 1 99 ? -12.913 13.939 7.966 1.00 95.94 99 ASP A C 1
ATOM 704 O O . ASP A 1 99 ? -13.453 14.895 8.523 1.00 95.94 99 ASP A O 1
ATOM 708 N N . GLY A 1 100 ? -12.560 14.004 6.678 1.00 95.50 100 GLY A N 1
ATOM 709 C CA . GLY A 1 100 ? -12.744 15.192 5.839 1.00 95.50 100 GLY A CA 1
ATOM 710 C C . GLY A 1 100 ? -11.787 16.354 6.140 1.00 95.50 100 GLY A C 1
ATOM 711 O O . GLY A 1 100 ? -11.885 17.392 5.488 1.00 95.50 100 GLY A O 1
ATOM 712 N N . ARG A 1 101 ? -10.850 16.201 7.085 1.00 97.38 101 ARG A N 1
ATOM 713 C CA . ARG A 1 101 ? -9.801 17.185 7.387 1.00 97.38 101 ARG A CA 1
ATOM 714 C C . ARG A 1 101 ? -8.542 16.863 6.597 1.00 97.38 101 ARG A C 1
ATOM 716 O O . ARG A 1 101 ? -8.076 15.728 6.622 1.00 97.38 101 ARG A O 1
ATOM 723 N N . ILE A 1 102 ? -7.972 17.862 5.928 1.00 96.81 102 ILE A N 1
ATOM 724 C CA . ILE A 1 102 ? -6.691 17.721 5.226 1.00 96.81 102 ILE A CA 1
ATOM 725 C C . ILE A 1 102 ? -5.583 17.638 6.276 1.00 96.81 102 ILE A C 1
ATOM 727 O O . ILE A 1 102 ? -5.354 18.601 7.003 1.00 96.81 102 ILE A O 1
ATOM 731 N N . LEU A 1 103 ? -4.924 16.484 6.359 1.00 95.88 103 LEU A N 1
ATOM 732 C CA . LEU A 1 103 ? -3.815 16.249 7.287 1.00 95.88 103 LEU A CA 1
ATOM 733 C C . LEU A 1 103 ? -2.456 16.419 6.606 1.00 95.88 103 LEU A C 1
ATOM 735 O O . LEU A 1 103 ? -1.504 16.881 7.223 1.00 95.88 103 LEU A O 1
ATOM 739 N N . PHE A 1 104 ? -2.370 16.075 5.324 1.00 94.62 104 PHE A N 1
ATOM 740 C CA . PHE A 1 104 ? -1.162 16.229 4.524 1.00 94.62 104 PHE A CA 1
ATOM 741 C C . PHE A 1 104 ? -1.536 16.763 3.148 1.00 94.62 104 PHE A C 1
ATOM 743 O O . PHE A 1 104 ? -2.479 16.272 2.524 1.00 94.62 104 PHE A O 1
ATOM 750 N N . GLU A 1 105 ? -0.789 17.753 2.670 1.00 94.19 105 GLU A N 1
ATOM 751 C CA . GLU A 1 105 ? -0.896 18.259 1.309 1.00 94.19 105 GLU A CA 1
ATOM 752 C C . GLU A 1 105 ? 0.486 18.629 0.784 1.00 94.19 105 GLU A C 1
ATOM 754 O O . GLU A 1 105 ? 1.192 19.476 1.328 1.00 94.19 105 GLU A O 1
ATOM 759 N N . GLU A 1 106 ? 0.843 18.003 -0.323 1.00 90.38 106 GLU A N 1
ATOM 760 C CA . GLU A 1 106 ? 2.051 18.270 -1.068 1.00 90.38 106 GLU A CA 1
ATOM 761 C C . GLU A 1 106 ? 1.631 18.810 -2.441 1.00 90.38 106 GLU A C 1
ATOM 763 O O . GLU A 1 106 ? 1.111 18.061 -3.269 1.00 90.38 106 GLU A O 1
ATOM 768 N N . PRO A 1 107 ? 1.791 20.115 -2.713 1.00 84.06 107 PRO A N 1
ATOM 769 C CA . PRO A 1 107 ? 1.274 20.715 -3.944 1.00 84.06 107 PRO A CA 1
ATOM 770 C C . PRO A 1 107 ? 2.175 20.480 -5.167 1.00 84.06 107 PRO A C 1
ATOM 772 O O . PRO A 1 107 ? 1.732 20.652 -6.305 1.00 84.06 107 PRO A O 1
ATOM 775 N N . ALA A 1 108 ? 3.441 20.106 -4.957 1.00 79.50 108 ALA A N 1
ATOM 776 C CA . ALA A 1 108 ? 4.443 19.938 -6.006 1.00 79.50 108 ALA A CA 1
ATOM 777 C C . ALA A 1 108 ? 5.157 18.583 -5.872 1.00 79.50 108 ALA A C 1
ATOM 779 O O . ALA A 1 108 ? 5.303 18.110 -4.756 1.00 79.50 108 ALA A O 1
ATOM 780 N N . PRO A 1 109 ? 5.625 17.967 -6.972 1.00 70.19 109 PRO A N 1
ATOM 781 C CA . PRO A 1 109 ? 6.382 16.720 -6.903 1.00 70.19 109 PRO A CA 1
ATOM 782 C C . PRO A 1 109 ? 7.674 16.877 -6.089 1.00 70.19 109 PRO A C 1
ATOM 784 O O . PRO A 1 109 ? 8.477 17.763 -6.396 1.00 70.19 109 PRO A O 1
ATOM 787 N N . ARG A 1 110 ? 7.911 15.991 -5.120 1.00 73.06 110 ARG A N 1
ATOM 788 C CA . ARG A 1 110 ? 9.232 15.748 -4.526 1.00 73.06 110 ARG A CA 1
ATOM 789 C C . ARG A 1 110 ? 9.740 14.363 -4.908 1.00 73.06 110 ARG A C 1
ATOM 791 O O . ARG A 1 110 ? 8.981 13.492 -5.321 1.00 73.06 110 ARG A O 1
ATOM 798 N N . VAL A 1 111 ? 11.052 14.169 -4.780 1.00 63.62 111 VAL A N 1
ATOM 799 C CA . VAL A 1 111 ? 11.669 12.851 -4.962 1.00 63.62 111 VAL A CA 1
ATOM 800 C C . VAL A 1 111 ? 11.065 11.894 -3.934 1.00 63.62 111 VAL A C 1
ATOM 802 O O . VAL A 1 111 ? 11.166 12.131 -2.730 1.00 63.62 111 VAL A O 1
ATOM 805 N N . TYR A 1 112 ? 10.435 10.824 -4.420 1.00 59.91 112 TYR A N 1
ATOM 806 C CA . TYR A 1 112 ? 9.870 9.759 -3.593 1.00 59.91 112 TYR A CA 1
ATOM 807 C C . TYR A 1 112 ? 10.919 9.250 -2.584 1.00 59.91 112 TYR A C 1
ATOM 809 O O . TYR A 1 112 ? 12.068 9.028 -2.959 1.00 59.91 112 TYR A O 1
ATOM 817 N N . TYR A 1 113 ? 10.533 9.077 -1.314 1.00 56.62 113 TYR A N 1
ATOM 818 C CA . TYR A 1 113 ? 11.411 8.751 -0.169 1.00 56.62 113 TYR A CA 1
ATOM 819 C C . TYR A 1 113 ? 12.388 9.835 0.320 1.00 56.62 113 TYR A C 1
ATOM 821 O O . TYR A 1 113 ? 13.162 9.562 1.241 1.00 56.62 113 TYR A O 1
ATOM 829 N N . ALA A 1 114 ? 12.335 11.076 -0.177 1.00 57.44 114 ALA A N 1
ATOM 830 C CA . ALA A 1 114 ? 12.807 12.186 0.654 1.00 57.44 114 ALA A CA 1
ATOM 831 C C . ALA A 1 114 ? 11.994 12.146 1.963 1.00 57.44 114 ALA A C 1
ATOM 833 O O . ALA A 1 114 ? 10.781 11.961 1.887 1.00 57.44 114 ALA A O 1
ATOM 834 N N . ALA A 1 115 ? 12.669 12.184 3.121 1.00 66.50 115 ALA A N 1
ATOM 835 C CA . ALA A 1 115 ? 12.109 11.918 4.454 1.00 66.50 115 ALA A CA 1
ATOM 836 C C . ALA A 1 115 ? 10.625 12.313 4.548 1.00 66.50 115 ALA A C 1
ATOM 838 O O . ALA A 1 115 ? 10.311 13.492 4.413 1.00 66.50 115 ALA A O 1
ATOM 839 N N . GLY A 1 116 ? 9.733 11.320 4.675 1.00 80.31 116 GLY A N 1
ATOM 840 C CA . GLY A 1 116 ? 8.289 11.563 4.645 1.00 80.31 116 GLY A CA 1
ATOM 841 C C . GLY A 1 116 ? 7.891 12.636 5.655 1.00 80.31 116 GLY A C 1
ATOM 842 O O . GLY A 1 116 ? 8.487 12.728 6.732 1.00 80.31 116 GLY A O 1
ATOM 843 N N . ASP A 1 117 ? 6.896 13.444 5.306 1.00 90.31 117 ASP A N 1
ATOM 844 C CA . ASP A 1 117 ? 6.437 14.509 6.185 1.00 90.31 117 ASP A CA 1
ATOM 845 C C . ASP A 1 117 ? 5.711 13.875 7.379 1.00 90.31 117 ASP A C 1
ATOM 847 O O . ASP A 1 117 ? 4.818 13.035 7.227 1.00 90.31 117 ASP A O 1
ATOM 851 N N . VAL A 1 118 ? 6.139 14.256 8.582 1.00 93.69 118 VAL A N 1
ATOM 852 C CA . VAL A 1 118 ? 5.566 13.773 9.839 1.00 93.69 118 VAL A CA 1
ATOM 853 C C . VAL A 1 118 ? 4.387 14.661 10.208 1.00 93.69 118 VAL A C 1
ATOM 855 O O . VAL A 1 118 ? 4.548 15.851 10.472 1.00 93.69 118 VAL A O 1
ATOM 858 N N . VAL A 1 119 ? 3.205 14.065 10.260 1.00 95.88 119 VAL A N 1
ATOM 859 C CA . VAL A 1 119 ? 1.947 14.730 10.573 1.00 95.88 119 VAL A CA 1
ATOM 860 C C . VAL A 1 119 ? 1.420 14.203 11.906 1.00 95.88 119 VAL A C 1
ATOM 862 O O . VAL A 1 119 ? 0.901 13.084 11.958 1.00 95.88 119 VAL A O 1
ATOM 865 N N . PRO A 1 120 ? 1.552 14.973 12.998 1.00 96.38 120 PRO A N 1
ATOM 866 C CA . PRO A 1 120 ? 0.931 14.611 14.261 1.00 96.38 120 PRO A CA 1
ATOM 867 C C . PRO A 1 120 ? -0.591 14.699 14.137 1.00 96.38 120 PRO A C 1
ATOM 869 O O . PRO A 1 120 ? -1.133 15.671 13.607 1.00 96.38 120 PRO A O 1
ATOM 872 N N . VAL A 1 121 ? -1.285 13.681 14.636 1.00 96.69 121 VAL A N 1
ATOM 873 C CA . VAL A 1 121 ? -2.744 13.612 14.631 1.00 96.69 121 VAL A CA 1
ATOM 874 C C . VAL A 1 121 ? -3.242 12.986 15.925 1.00 96.69 121 VAL A C 1
ATOM 876 O O . VAL A 1 121 ? -2.680 12.009 16.409 1.00 96.69 121 VAL A O 1
ATOM 879 N N . HIS A 1 122 ? -4.322 13.540 16.460 1.00 97.12 122 HIS A N 1
ATOM 880 C CA . HIS A 1 122 ? -5.089 12.912 17.524 1.00 97.12 122 HIS A CA 1
ATOM 881 C C . HIS A 1 122 ? -6.291 12.195 16.905 1.00 97.12 122 HIS A C 1
ATOM 883 O O . HIS A 1 122 ? -7.060 12.822 16.169 1.00 97.12 122 HIS A O 1
ATOM 889 N N . LEU A 1 123 ? -6.441 10.898 17.170 1.00 96.62 123 LEU A N 1
ATOM 890 C CA . LEU A 1 123 ? -7.521 10.074 16.626 1.00 96.62 123 LEU A CA 1
ATOM 891 C C . LEU A 1 123 ? -8.315 9.436 17.763 1.00 96.62 123 LEU A C 1
ATOM 893 O O . LEU A 1 123 ? -7.735 8.810 18.649 1.00 96.62 123 LEU A O 1
ATOM 897 N N . ALA A 1 124 ? -9.641 9.565 17.702 1.00 98.00 124 ALA A N 1
ATOM 898 C CA . ALA A 1 124 ? -10.551 8.822 18.567 1.00 98.00 124 ALA A CA 1
ATOM 899 C C . ALA A 1 124 ? -10.491 7.316 18.252 1.00 98.00 124 ALA A C 1
ATOM 901 O O . ALA A 1 124 ? -10.047 6.916 17.182 1.00 98.00 124 ALA A O 1
ATOM 902 N N . ALA A 1 125 ? -10.949 6.463 19.169 1.00 96.88 125 ALA A N 1
ATOM 903 C CA . ALA A 1 125 ? -11.171 5.059 18.835 1.00 96.88 125 ALA A CA 1
ATOM 904 C C . ALA A 1 125 ? -12.380 4.934 17.891 1.00 96.88 125 ALA A C 1
ATOM 906 O O . ALA A 1 125 ? -13.421 5.550 18.128 1.00 96.88 125 ALA A O 1
ATOM 907 N N . GLY A 1 126 ? -12.269 4.102 16.856 1.00 96.12 126 GLY A N 1
ATOM 908 C CA . GLY A 1 126 ? -13.335 3.887 15.879 1.00 96.12 126 GLY A CA 1
ATOM 909 C C . GLY A 1 126 ? -12.852 3.866 14.434 1.00 96.12 126 GLY A C 1
ATOM 910 O O . GLY A 1 126 ? -11.670 3.693 14.153 1.00 96.12 126 GLY A O 1
ATOM 911 N N . ASP A 1 127 ? -13.798 3.999 13.511 1.00 94.81 127 ASP A N 1
ATOM 912 C CA . ASP A 1 127 ? -13.547 3.984 12.073 1.00 94.81 127 ASP A CA 1
ATOM 913 C C . ASP A 1 127 ? -13.519 5.416 11.529 1.00 94.81 127 ASP A C 1
ATOM 915 O O . ASP A 1 127 ? -14.483 6.167 11.681 1.00 94.81 127 ASP A O 1
ATOM 919 N N . HIS A 1 128 ? -12.433 5.769 10.845 1.00 93.81 128 HIS A N 1
ATOM 920 C CA . HIS A 1 128 ? -12.210 7.094 10.276 1.00 93.81 128 HIS A CA 1
ATOM 921 C C . HIS A 1 128 ? -12.182 7.012 8.750 1.00 93.81 128 HIS A C 1
ATOM 923 O O . HIS A 1 128 ? 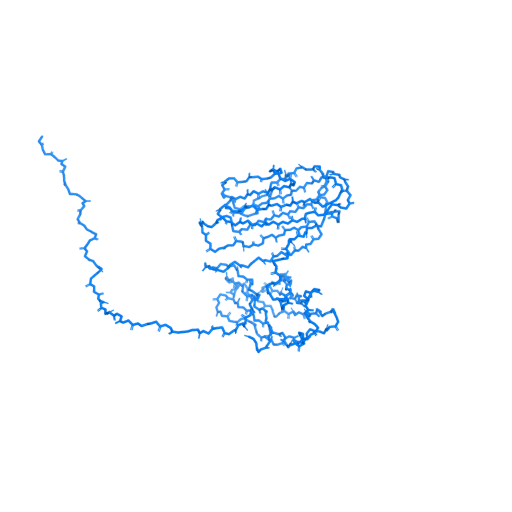-11.316 6.322 8.201 1.00 93.81 128 HIS A O 1
ATOM 929 N N . PRO A 1 129 ? -13.085 7.682 8.012 1.00 92.50 129 PRO A N 1
ATOM 930 C CA . PRO A 1 129 ? -12.975 7.754 6.564 1.00 92.50 129 PRO A CA 1
ATOM 931 C C . PRO A 1 129 ? -11.679 8.455 6.167 1.00 92.50 129 PRO A C 1
ATOM 933 O O . PRO A 1 129 ? -11.371 9.551 6.640 1.00 92.50 129 PRO A O 1
ATOM 936 N N . VAL A 1 130 ? -10.952 7.846 5.237 1.00 90.44 130 VAL A N 1
ATOM 937 C CA . VAL A 1 130 ? -9.735 8.418 4.674 1.00 90.44 130 VAL A CA 1
ATOM 938 C C . VAL A 1 130 ? -9.853 8.567 3.169 1.00 90.44 130 VAL A C 1
ATOM 940 O O . VAL A 1 130 ? -10.434 7.734 2.472 1.00 90.44 130 VAL A O 1
ATOM 943 N N . ARG A 1 131 ? -9.276 9.643 2.646 1.00 90.38 131 ARG A N 1
ATOM 944 C CA . ARG A 1 131 ? -9.174 9.907 1.219 1.00 90.38 131 ARG A CA 1
ATOM 945 C C . ARG A 1 131 ? -7.763 10.345 0.869 1.00 90.38 131 ARG A C 1
ATOM 947 O O . ARG A 1 131 ? -7.230 11.285 1.444 1.00 90.38 131 ARG A O 1
ATOM 954 N N . ILE A 1 132 ? -7.184 9.686 -0.122 1.00 89.00 132 ILE A N 1
ATOM 955 C CA . ILE A 1 132 ? -5.898 10.034 -0.716 1.00 89.00 132 ILE A CA 1
ATOM 956 C C . ILE A 1 132 ? -6.176 10.531 -2.129 1.00 89.00 132 ILE A C 1
ATOM 958 O O . ILE A 1 132 ? -6.808 9.838 -2.924 1.00 89.00 132 ILE A O 1
ATOM 962 N N . SER A 1 133 ? -5.727 11.739 -2.446 1.00 87.62 133 SER A N 1
ATOM 963 C CA . SER A 1 133 ? -5.833 12.327 -3.782 1.00 87.62 133 SER A CA 1
ATOM 964 C C . SER A 1 133 ? -4.443 12.554 -4.352 1.00 87.62 133 SER A C 1
ATOM 966 O O . SER A 1 133 ? -3.590 13.125 -3.684 1.00 87.62 133 SER A O 1
ATOM 968 N N . LEU A 1 134 ? -4.229 12.150 -5.596 1.00 85.19 134 LEU A N 1
ATOM 969 C CA . LEU A 1 134 ? -2.958 12.230 -6.305 1.00 85.19 134 LEU A CA 1
ATOM 970 C C . LEU A 1 134 ? -3.156 13.083 -7.556 1.00 85.19 134 LEU A C 1
ATOM 972 O O . LEU A 1 134 ? -4.028 12.786 -8.370 1.00 85.19 134 LEU A O 1
ATOM 976 N N . ALA A 1 135 ? -2.404 14.179 -7.693 1.00 81.75 135 ALA A N 1
ATOM 977 C CA . ALA A 1 135 ? -2.626 15.174 -8.748 1.00 81.75 135 ALA A CA 1
ATOM 978 C C . ALA A 1 135 ? -1.863 14.856 -10.041 1.00 81.75 135 ALA A C 1
ATOM 980 O O . ALA A 1 135 ? -2.431 14.880 -11.133 1.00 81.75 135 ALA A O 1
ATOM 981 N N . LYS A 1 136 ? -0.569 14.580 -9.905 1.00 75.50 136 LYS A N 1
ATOM 982 C CA . LYS A 1 136 ? 0.290 13.936 -10.910 1.00 75.50 136 LYS A CA 1
ATOM 983 C C . LYS A 1 136 ? 0.970 12.715 -10.304 1.00 75.50 136 LYS A C 1
ATOM 985 O O . LYS A 1 136 ? 1.862 12.141 -10.931 1.00 75.50 136 LYS A O 1
ATOM 990 N N . ALA A 1 137 ? 0.576 12.394 -9.069 1.00 59.75 137 ALA A N 1
ATOM 991 C CA . ALA A 1 137 ? 1.342 11.523 -8.241 1.00 59.75 137 ALA A CA 1
ATOM 992 C C . ALA A 1 137 ? 1.197 10.073 -8.632 1.00 59.75 137 ALA A C 1
ATOM 994 O O . ALA A 1 137 ? 0.087 9.591 -8.848 1.00 59.75 137 ALA A O 1
ATOM 995 N N . GLN A 1 138 ? 2.340 9.410 -8.766 1.00 70.00 138 GLN A N 1
ATOM 996 C CA . GLN A 1 138 ? 2.367 8.013 -9.140 1.00 70.00 138 GLN A CA 1
ATOM 997 C C . GLN A 1 138 ? 2.260 7.171 -7.884 1.00 70.00 138 GLN A C 1
ATOM 999 O O . GLN A 1 138 ? 1.376 6.339 -7.836 1.00 70.00 138 GLN A O 1
ATOM 1004 N N . SER A 1 139 ? 3.029 7.430 -6.835 1.00 77.12 139 SER A N 1
ATOM 1005 C CA . SER A 1 139 ? 3.001 6.647 -5.596 1.00 77.12 139 SER A CA 1
ATOM 1006 C C . SER A 1 139 ? 2.639 7.487 -4.376 1.00 77.12 139 SER A C 1
ATOM 1008 O O . SER A 1 139 ? 2.829 8.706 -4.355 1.00 77.12 139 SER A O 1
ATOM 1010 N N . PHE A 1 140 ? 2.128 6.811 -3.347 1.00 83.75 140 PHE A N 1
ATOM 1011 C CA . PHE A 1 140 ? 1.859 7.406 -2.047 1.00 83.75 140 PHE A CA 1
ATOM 1012 C C . PHE A 1 140 ? 2.215 6.433 -0.920 1.00 83.75 140 PHE A C 1
ATOM 1014 O O . PHE A 1 140 ? 1.693 5.323 -0.843 1.00 83.75 140 PHE A O 1
ATOM 1021 N N . GLY A 1 141 ? 3.109 6.855 -0.034 1.00 85.44 141 GLY A N 1
ATOM 1022 C CA . GLY A 1 141 ? 3.431 6.143 1.193 1.00 85.44 141 GLY A CA 1
ATOM 1023 C C . GLY A 1 141 ? 2.692 6.762 2.369 1.00 85.44 141 GLY A C 1
ATOM 1024 O O . GLY A 1 141 ? 2.693 7.979 2.532 1.00 85.44 141 GLY A O 1
ATOM 1025 N N . LEU A 1 142 ? 2.091 5.930 3.212 1.00 87.62 142 LEU A N 1
ATOM 1026 C CA . LEU A 1 142 ? 1.567 6.337 4.505 1.00 87.62 142 LEU A CA 1
ATOM 1027 C C . LEU A 1 142 ? 1.971 5.311 5.551 1.00 87.62 142 LEU A C 1
ATOM 1029 O O . LEU A 1 142 ? 1.636 4.134 5.460 1.00 87.62 142 LEU A O 1
ATOM 1033 N N . ARG A 1 143 ? 2.665 5.761 6.584 1.00 88.25 143 ARG A N 1
ATOM 1034 C CA . ARG A 1 143 ? 2.942 4.959 7.770 1.00 88.25 143 ARG A CA 1
ATOM 1035 C C . ARG A 1 143 ? 2.379 5.670 8.980 1.00 88.25 143 ARG A C 1
ATOM 1037 O O . ARG A 1 143 ? 2.457 6.884 9.065 1.00 88.25 143 ARG A O 1
ATOM 1044 N N . ALA A 1 144 ? 1.846 4.921 9.919 1.00 89.25 144 ALA A N 1
ATOM 1045 C CA . ALA A 1 144 ? 1.427 5.419 11.203 1.00 89.25 144 ALA A CA 1
ATOM 1046 C C . ALA A 1 144 ? 2.286 4.787 12.300 1.00 89.25 144 ALA A C 1
ATOM 1048 O O . ALA A 1 144 ? 2.504 3.573 12.329 1.00 89.25 144 ALA A O 1
ATOM 1049 N N . VAL A 1 145 ? 2.800 5.628 13.187 1.00 90.19 145 VAL A N 1
ATOM 1050 C CA . VAL A 1 145 ? 3.634 5.235 14.326 1.00 90.19 145 VAL A CA 1
ATOM 1051 C C . VAL A 1 145 ? 3.147 5.942 15.589 1.00 90.19 145 VAL A C 1
ATOM 1053 O O . VAL A 1 145 ? 2.390 6.913 15.521 1.00 90.19 145 VAL A O 1
ATOM 1056 N N . SER A 1 146 ? 3.553 5.443 16.750 1.00 90.81 146 SER A N 1
ATOM 1057 C CA . SER A 1 146 ? 3.350 6.135 18.026 1.00 90.81 146 SER A CA 1
ATOM 1058 C C . SER A 1 146 ? 4.193 7.424 18.113 1.00 90.81 146 SER A C 1
ATOM 1060 O O . SER A 1 146 ? 5.122 7.602 17.318 1.00 90.81 146 SER A O 1
ATOM 1062 N N . PRO A 1 147 ? 3.933 8.322 19.088 1.00 94.94 147 PRO A N 1
ATOM 1063 C CA . PRO A 1 147 ? 4.699 9.562 19.272 1.00 94.94 147 PRO A CA 1
ATOM 1064 C C . PRO A 1 147 ? 6.206 9.364 19.502 1.00 94.94 147 PRO A C 1
ATOM 1066 O O . PRO A 1 147 ? 6.998 10.264 19.242 1.00 94.94 147 PRO A O 1
ATOM 1069 N N . ASP A 1 148 ? 6.618 8.178 19.952 1.00 92.75 148 ASP A N 1
ATOM 1070 C CA . ASP A 1 148 ? 8.015 7.764 20.110 1.00 92.75 148 ASP A CA 1
ATOM 1071 C C . ASP A 1 148 ? 8.561 6.978 18.898 1.00 92.75 148 ASP A C 1
ATOM 1073 O O . ASP A 1 148 ? 9.562 6.271 19.010 1.00 92.75 148 ASP A O 1
ATOM 1077 N N . PHE A 1 149 ? 7.917 7.110 17.732 1.00 89.50 149 PHE A N 1
ATOM 1078 C CA . PHE A 1 149 ? 8.308 6.516 16.446 1.00 89.50 149 PHE A CA 1
ATOM 1079 C C . PHE A 1 149 ? 8.344 4.979 16.417 1.00 89.50 149 PHE A C 1
ATOM 1081 O O . PHE A 1 149 ? 9.038 4.384 15.585 1.00 89.50 149 PHE A O 1
ATOM 1088 N N . ARG A 1 150 ? 7.573 4.301 17.277 1.00 88.94 150 ARG A N 1
ATOM 1089 C CA . ARG A 1 150 ? 7.441 2.838 17.226 1.00 88.94 150 ARG A CA 1
ATOM 1090 C C . ARG A 1 150 ? 6.290 2.419 16.308 1.00 88.94 150 ARG A C 1
ATOM 1092 O O . ARG A 1 150 ? 5.260 3.095 16.261 1.00 88.94 150 ARG A O 1
ATOM 1099 N N . PRO A 1 151 ? 6.419 1.287 15.592 1.00 85.38 151 PRO A N 1
ATOM 1100 C CA . PRO A 1 151 ? 5.285 0.685 14.900 1.00 85.38 151 PRO A CA 1
ATOM 1101 C C . PRO A 1 151 ? 4.115 0.470 15.864 1.00 85.38 151 PRO A C 1
ATOM 1103 O O . PRO A 1 151 ? 4.317 0.021 16.993 1.00 85.38 151 PRO A O 1
ATOM 1106 N N . THR A 1 152 ? 2.897 0.768 15.413 1.00 85.62 152 THR A N 1
ATOM 1107 C CA . THR A 1 152 ? 1.681 0.573 16.207 1.00 85.62 152 THR A CA 1
ATOM 1108 C C . THR A 1 152 ? 0.744 -0.423 15.536 1.00 85.62 152 THR A C 1
ATOM 1110 O O . THR A 1 152 ? 0.519 -0.378 14.327 1.00 85.62 152 THR A O 1
ATOM 1113 N N . SER A 1 153 ? 0.182 -1.331 16.332 1.00 85.88 153 SER A N 1
ATOM 1114 C CA . SER A 1 153 ? -0.905 -2.225 15.925 1.00 85.88 153 SER A CA 1
ATOM 1115 C C . SER A 1 153 ? -2.287 -1.626 16.189 1.00 85.88 153 SER A C 1
ATOM 1117 O O . SER A 1 153 ? -3.289 -2.247 15.844 1.00 85.88 153 SER A O 1
ATOM 1119 N N . ALA A 1 154 ? -2.354 -0.433 16.792 1.00 87.19 154 ALA A N 1
ATOM 1120 C CA . ALA A 1 154 ? -3.612 0.239 17.101 1.00 87.19 154 ALA A CA 1
ATOM 1121 C C . ALA A 1 154 ? -4.305 0.814 15.857 1.00 87.19 154 ALA A C 1
ATOM 1123 O O . ALA A 1 154 ? -5.434 1.278 15.960 1.00 87.19 154 ALA A O 1
ATOM 1124 N N . LEU A 1 155 ? -3.641 0.793 14.699 1.00 86.69 155 LEU A N 1
ATOM 1125 C CA . LEU A 1 155 ? -4.142 1.344 13.450 1.00 86.69 155 LEU A CA 1
ATOM 1126 C C . LEU A 1 155 ? -4.193 0.262 12.375 1.00 86.69 155 LEU A C 1
ATOM 1128 O O . LEU A 1 155 ? -3.180 -0.353 12.032 1.00 86.69 155 LEU A O 1
ATOM 1132 N N . GLU A 1 156 ? -5.382 0.063 11.821 1.00 86.44 156 GLU A N 1
ATOM 1133 C CA . GLU A 1 156 ? -5.637 -0.843 10.711 1.00 86.44 156 GLU A CA 1
ATOM 1134 C C . GLU A 1 156 ? -6.223 -0.050 9.546 1.00 86.44 156 GLU A C 1
ATOM 1136 O O . GLU A 1 156 ? -7.250 0.613 9.670 1.00 86.44 156 GLU A O 1
ATOM 1141 N N . TRP A 1 157 ? -5.570 -0.111 8.389 1.00 82.38 157 TRP A N 1
ATOM 1142 C CA . TRP A 1 157 ? -6.099 0.500 7.182 1.00 82.38 157 TRP A CA 1
ATOM 1143 C C . TRP A 1 157 ? -6.893 -0.511 6.368 1.00 82.38 157 TRP A C 1
ATOM 1145 O O . TRP A 1 157 ? -6.383 -1.567 5.991 1.00 82.38 157 TRP A O 1
ATOM 1155 N N . THR A 1 158 ? -8.100 -0.128 5.979 1.00 79.69 158 THR A N 1
ATOM 1156 C CA . THR A 1 158 ? -8.898 -0.857 5.000 1.00 79.69 158 THR A CA 1
ATOM 1157 C C . THR A 1 158 ? -9.178 0.061 3.819 1.00 79.69 158 THR A C 1
ATOM 1159 O O . THR A 1 158 ? -9.691 1.162 3.969 1.00 79.69 158 THR A O 1
ATOM 1162 N N . THR A 1 159 ? -8.823 -0.354 2.605 1.00 72.44 159 THR A N 1
ATOM 1163 C CA . THR A 1 159 ? -9.456 0.258 1.428 1.00 72.44 159 THR A CA 1
ATOM 1164 C C . THR A 1 159 ? -10.820 -0.412 1.259 1.00 72.44 159 THR A C 1
ATOM 1166 O O . THR A 1 159 ? -10.917 -1.609 1.552 1.00 72.44 159 THR A O 1
ATOM 1169 N N . PRO A 1 160 ? -11.884 0.285 0.805 1.00 56.66 160 PRO A N 1
ATOM 1170 C CA . PRO A 1 160 ? -12.995 -0.406 0.194 1.00 56.66 160 PRO A CA 1
ATOM 1171 C C . PRO A 1 160 ? -12.351 -1.242 -0.899 1.00 56.66 160 PRO A C 1
ATOM 1173 O O . PRO A 1 160 ? -11.773 -0.707 -1.849 1.00 56.66 160 PRO A O 1
ATOM 1176 N N . SER A 1 161 ? -12.364 -2.559 -0.689 1.00 44.53 161 SER A N 1
ATOM 1177 C CA . SER A 1 161 ? -12.020 -3.500 -1.738 1.00 44.53 161 SER A CA 1
ATOM 1178 C C . SER A 1 161 ? -12.779 -3.008 -2.969 1.00 44.53 161 SER A C 1
ATOM 1180 O O . SER A 1 161 ? -13.979 -2.728 -2.827 1.00 44.53 161 SER A O 1
ATOM 1182 N N . PRO A 1 162 ? -12.110 -2.757 -4.112 1.00 43.38 162 PRO A N 1
ATOM 1183 C CA . PRO A 1 162 ? -12.833 -2.367 -5.313 1.00 43.38 162 PRO A CA 1
ATOM 1184 C C . PRO A 1 162 ? -13.991 -3.352 -5.440 1.00 43.38 162 PRO A C 1
ATOM 1186 O O . PRO A 1 162 ? -13.745 -4.553 -5.309 1.00 43.38 162 PRO A O 1
ATOM 1189 N N . ALA A 1 163 ? -15.231 -2.840 -5.536 1.00 39.69 163 ALA A N 1
ATOM 1190 C CA . ALA A 1 163 ? -16.446 -3.657 -5.593 1.00 39.69 163 ALA A CA 1
ATOM 1191 C C . ALA A 1 163 ? -16.127 -4.917 -6.397 1.00 39.69 163 ALA A C 1
ATOM 1193 O O . ALA A 1 163 ? -15.613 -4.735 -7.502 1.00 39.69 163 ALA A O 1
ATOM 1194 N N . PRO A 1 164 ? -16.280 -6.123 -5.808 1.00 40.94 164 PRO A N 1
ATOM 1195 C CA . PRO A 1 164 ? -15.503 -7.309 -6.156 1.00 40.94 164 PRO A CA 1
ATOM 1196 C C . PRO A 1 164 ? -15.396 -7.406 -7.665 1.00 40.94 164 PRO A C 1
ATOM 1198 O O . PRO A 1 164 ? -16.375 -7.715 -8.344 1.00 40.94 164 PRO A O 1
ATOM 1201 N N . ALA A 1 165 ? -14.232 -7.042 -8.190 1.00 43.53 165 ALA A N 1
ATOM 1202 C CA . ALA A 1 165 ? -13.975 -7.061 -9.614 1.00 43.53 165 ALA A CA 1
ATOM 1203 C C . ALA A 1 165 ? -13.758 -8.522 -10.012 1.00 43.53 165 ALA A C 1
ATOM 1205 O O . ALA A 1 165 ? -12.643 -8.912 -10.297 1.00 43.53 165 ALA A O 1
ATOM 1206 N N . ASP A 1 166 ? -14.821 -9.331 -9.964 1.00 45.53 166 ASP A N 1
ATOM 1207 C CA . ASP A 1 166 ? -14.766 -10.791 -9.876 1.00 45.53 166 ASP A CA 1
ATOM 1208 C C . ASP A 1 166 ? -13.918 -11.250 -8.667 1.00 45.53 166 ASP A C 1
ATOM 1210 O O . ASP A 1 166 ? -12.719 -11.026 -8.574 1.00 45.53 166 ASP A O 1
ATOM 1214 N N . SER A 1 167 ? -14.526 -11.927 -7.694 1.00 47.09 167 SER A N 1
ATOM 1215 C CA . SER A 1 167 ? -13.891 -12.429 -6.456 1.00 47.09 167 SER A CA 1
ATOM 1216 C C . SER A 1 167 ? -12.772 -13.477 -6.659 1.00 47.09 167 SER A C 1
ATOM 1218 O O . SER A 1 167 ? -12.458 -14.233 -5.748 1.00 47.09 167 SER A O 1
ATOM 1220 N N . ASN A 1 168 ? -12.178 -13.554 -7.846 1.00 55.78 168 ASN A N 1
ATOM 1221 C CA . ASN A 1 168 ? -11.186 -14.538 -8.262 1.00 55.78 168 ASN A CA 1
ATOM 1222 C C . ASN A 1 168 ? -9.749 -13.989 -8.234 1.00 55.78 168 ASN A C 1
ATOM 1224 O O . ASN A 1 168 ? -8.817 -14.736 -8.523 1.00 55.78 168 ASN A O 1
ATOM 1228 N N . ASP A 1 169 ? -9.561 -12.708 -7.906 1.00 66.75 169 ASP A N 1
ATOM 1229 C CA . ASP A 1 169 ? -8.240 -12.078 -7.897 1.00 66.75 169 ASP A CA 1
ATOM 1230 C C . ASP A 1 169 ? -7.352 -12.645 -6.782 1.00 66.75 169 ASP A C 1
ATOM 1232 O O . ASP A 1 169 ? -7.691 -12.600 -5.602 1.00 66.75 169 ASP A O 1
ATOM 1236 N N . LEU A 1 170 ? -6.184 -13.167 -7.154 1.00 75.31 170 LEU A N 1
ATOM 1237 C CA . LEU A 1 170 ? -5.172 -13.644 -6.214 1.00 75.31 170 LEU A CA 1
ATOM 1238 C C . LEU A 1 170 ? -4.489 -12.468 -5.509 1.00 75.31 170 LEU A C 1
ATOM 1240 O O . LEU A 1 170 ? -4.125 -11.474 -6.135 1.00 75.31 170 LEU A O 1
ATOM 1244 N N . VAL A 1 171 ? -4.251 -12.610 -4.207 1.00 79.38 171 VAL A N 1
ATOM 1245 C CA . VAL A 1 171 ? -3.403 -11.693 -3.440 1.00 79.38 171 VAL A CA 1
ATOM 1246 C C . VAL A 1 171 ? -1.970 -12.191 -3.539 1.00 79.38 171 VAL A C 1
ATOM 1248 O O . VAL A 1 171 ? -1.709 -13.360 -3.276 1.00 79.38 171 VAL A O 1
ATOM 1251 N N . VAL A 1 172 ? -1.038 -11.318 -3.906 1.00 79.50 172 VAL A N 1
ATOM 1252 C CA . VAL A 1 172 ? 0.382 -11.661 -4.034 1.00 79.50 172 VAL A CA 1
ATOM 1253 C C . VAL A 1 172 ? 1.186 -10.686 -3.179 1.00 79.50 172 VAL A C 1
ATOM 1255 O O . VAL A 1 172 ? 1.156 -9.485 -3.420 1.00 79.50 172 VAL A O 1
ATOM 1258 N N . ASP A 1 173 ? 1.892 -11.193 -2.175 1.00 80.88 173 ASP A N 1
ATOM 1259 C CA . ASP A 1 173 ? 2.920 -10.463 -1.426 1.00 80.88 173 ASP A CA 1
ATOM 1260 C C . ASP A 1 173 ? 4.293 -10.857 -1.988 1.00 80.88 173 ASP A C 1
ATOM 1262 O O . ASP A 1 173 ? 4.551 -12.035 -2.237 1.00 80.88 173 ASP A O 1
ATOM 1266 N N . VAL A 1 174 ? 5.165 -9.879 -2.233 1.00 79.69 174 VAL A N 1
ATOM 1267 C CA . VAL A 1 174 ? 6.496 -10.088 -2.825 1.00 79.69 174 VAL A CA 1
ATOM 1268 C C . VAL A 1 174 ? 7.545 -9.625 -1.828 1.00 79.69 174 VAL A C 1
ATOM 1270 O O . VAL A 1 174 ? 7.604 -8.448 -1.474 1.00 79.69 174 VAL A O 1
ATOM 1273 N N . ARG A 1 175 ? 8.405 -10.545 -1.392 1.00 82.62 175 ARG A N 1
ATOM 1274 C CA . ARG A 1 175 ? 9.465 -10.283 -0.417 1.00 82.62 175 ARG A CA 1
ATOM 1275 C C . ARG A 1 175 ? 10.831 -10.424 -1.072 1.00 82.62 175 ARG A C 1
ATOM 1277 O O . ARG A 1 175 ? 11.282 -11.547 -1.296 1.00 82.62 175 ARG A O 1
ATOM 1284 N N . PRO A 1 176 ? 11.499 -9.309 -1.393 1.00 82.44 176 PRO A N 1
ATOM 1285 C CA . PRO A 1 176 ? 12.870 -9.359 -1.859 1.00 82.44 176 PRO A CA 1
ATOM 1286 C C . PRO A 1 176 ? 13.836 -9.577 -0.688 1.00 82.44 176 PRO A C 1
ATOM 1288 O O . PRO A 1 176 ? 13.730 -8.932 0.354 1.00 82.44 176 PRO A O 1
ATOM 1291 N N . SER A 1 177 ? 14.824 -10.439 -0.898 1.00 80.19 177 SER A N 1
ATOM 1292 C CA . SER A 1 177 ? 16.028 -10.575 -0.077 1.00 80.19 177 SER A CA 1
ATOM 1293 C C . SER A 1 177 ? 17.260 -10.398 -0.960 1.00 80.19 177 SER A C 1
ATOM 1295 O O . SER A 1 177 ? 17.306 -10.923 -2.074 1.00 80.19 177 SER A O 1
ATOM 1297 N N . PHE A 1 178 ? 18.238 -9.637 -0.478 1.00 85.25 178 PHE A N 1
ATOM 1298 C CA . PHE A 1 178 ? 19.469 -9.347 -1.210 1.00 85.25 178 PHE A CA 1
ATOM 1299 C C . PHE A 1 178 ? 20.480 -10.492 -1.069 1.00 85.25 178 PHE A C 1
ATOM 1301 O O . PHE A 1 178 ? 20.700 -10.987 0.036 1.00 85.25 178 PHE A O 1
ATOM 1308 N N . GLU A 1 179 ? 21.111 -10.878 -2.176 1.00 90.06 179 GLU A N 1
ATOM 1309 C CA . GLU A 1 179 ? 22.210 -11.845 -2.241 1.00 90.06 179 GLU A CA 1
ATOM 1310 C C . GLU A 1 179 ? 23.403 -11.241 -3.003 1.00 90.06 179 GLU A C 1
ATOM 1312 O O . GLU A 1 179 ? 23.210 -10.294 -3.766 1.00 90.06 179 GLU A O 1
ATOM 1317 N N . PRO A 1 180 ? 24.637 -11.766 -2.841 1.00 91.06 180 PRO A N 1
ATOM 1318 C CA . PRO A 1 180 ? 25.826 -11.199 -3.488 1.00 91.06 180 PRO A CA 1
ATOM 1319 C C . PRO A 1 180 ? 25.695 -10.997 -5.006 1.00 91.06 180 PRO A C 1
ATOM 1321 O O . PRO A 1 180 ? 26.202 -10.009 -5.533 1.00 91.06 180 PRO A O 1
ATOM 1324 N N . ASP A 1 181 ? 24.967 -11.887 -5.686 1.00 88.75 181 ASP A N 1
ATOM 1325 C CA . ASP A 1 181 ? 24.828 -11.888 -7.146 1.00 88.75 181 ASP A CA 1
ATOM 1326 C C . ASP A 1 181 ? 23.466 -11.369 -7.646 1.00 88.75 181 ASP A C 1
ATOM 1328 O O . ASP A 1 181 ? 23.204 -11.387 -8.852 1.00 88.75 181 ASP A O 1
ATOM 1332 N N . GLY A 1 182 ? 22.572 -10.906 -6.760 1.00 91.88 182 GLY A N 1
ATOM 1333 C CA . GLY A 1 182 ? 21.229 -10.487 -7.164 1.00 91.88 182 GLY A CA 1
ATOM 1334 C C . GLY A 1 182 ? 20.187 -10.424 -6.050 1.00 91.88 182 GLY A C 1
ATOM 1335 O O . GLY A 1 182 ? 20.489 -10.199 -4.883 1.00 91.88 182 GLY A O 1
ATOM 1336 N N . TYR A 1 183 ? 18.924 -10.624 -6.422 1.00 87.06 183 TYR A N 1
ATOM 1337 C CA . TYR A 1 183 ? 17.809 -10.700 -5.482 1.00 87.06 183 TYR A CA 1
ATOM 1338 C C . TYR A 1 183 ? 17.180 -12.082 -5.522 1.00 87.06 183 TYR A C 1
ATOM 1340 O O . TYR A 1 183 ? 16.852 -12.597 -6.590 1.00 87.06 183 TYR A O 1
ATOM 1348 N N . ARG A 1 184 ? 16.928 -12.652 -4.348 1.00 92.75 184 ARG A N 1
ATOM 1349 C CA . ARG A 1 184 ? 15.989 -13.760 -4.194 1.00 92.75 184 ARG A CA 1
ATOM 1350 C C . ARG A 1 184 ? 14.631 -13.181 -3.829 1.00 92.75 184 ARG A C 1
ATOM 1352 O O . ARG A 1 184 ? 14.537 -12.366 -2.915 1.00 92.75 184 ARG A O 1
ATOM 1359 N N . LEU A 1 185 ? 13.591 -13.578 -4.552 1.00 89.06 185 LEU A N 1
ATOM 1360 C CA . LEU A 1 185 ? 12.220 -13.160 -4.265 1.00 89.06 185 LEU A CA 1
ATOM 1361 C C . LEU A 1 185 ? 11.452 -14.334 -3.660 1.00 89.06 185 LEU A C 1
ATOM 1363 O O . LEU A 1 185 ? 11.478 -15.439 -4.201 1.00 89.06 185 LEU A O 1
ATOM 1367 N N . GLU A 1 186 ? 10.742 -14.089 -2.567 1.00 92.62 186 GLU A N 1
ATOM 1368 C CA . GLU A 1 186 ? 9.705 -14.983 -2.054 1.00 92.62 186 GLU A CA 1
ATOM 1369 C C . GLU A 1 186 ? 8.343 -14.373 -2.391 1.00 92.62 186 GLU A C 1
ATOM 1371 O O . GLU A 1 186 ? 8.032 -13.253 -1.985 1.00 92.62 186 GLU A O 1
ATOM 1376 N N . LEU A 1 187 ? 7.538 -15.097 -3.163 1.00 89.38 187 LEU A N 1
ATOM 1377 C CA . LEU A 1 187 ? 6.155 -14.737 -3.444 1.00 89.38 187 LEU A CA 1
ATOM 1378 C C . LEU A 1 187 ? 5.256 -15.496 -2.476 1.00 89.38 187 LEU A C 1
ATOM 1380 O O . LEU A 1 187 ? 5.321 -16.721 -2.411 1.00 89.38 187 LEU A O 1
ATOM 1384 N N . GLN A 1 188 ? 4.391 -14.789 -1.766 1.00 89.31 188 GLN A N 1
ATOM 1385 C CA . GLN A 1 188 ? 3.309 -15.369 -0.986 1.00 89.31 188 GLN A CA 1
ATOM 1386 C C . GLN A 1 188 ? 2.002 -15.094 -1.728 1.00 89.31 188 GLN A C 1
ATOM 1388 O O . GLN A 1 188 ? 1.532 -13.962 -1.792 1.00 89.31 188 GLN A O 1
ATOM 1393 N N . ILE A 1 189 ? 1.430 -16.137 -2.321 1.00 87.94 189 ILE A N 1
ATOM 1394 C CA . ILE A 1 189 ? 0.210 -16.066 -3.122 1.00 87.94 189 ILE A CA 1
ATOM 1395 C C . ILE A 1 189 ? -0.926 -16.638 -2.285 1.00 87.94 189 ILE A C 1
ATOM 1397 O O . ILE A 1 189 ? -0.883 -17.802 -1.893 1.00 87.94 189 ILE A O 1
ATOM 1401 N N . ALA A 1 190 ? -1.951 -15.841 -2.020 1.00 85.81 190 ALA A N 1
ATOM 1402 C CA . ALA A 1 190 ? -3.090 -16.229 -1.208 1.00 85.81 190 ALA A CA 1
ATOM 1403 C C . ALA A 1 190 ? -4.402 -15.976 -1.947 1.00 85.81 190 ALA A C 1
ATOM 1405 O O . ALA A 1 190 ? -4.529 -15.040 -2.739 1.00 85.81 190 ALA A O 1
ATOM 1406 N N . ARG A 1 191 ? -5.417 -16.791 -1.647 1.00 80.88 191 ARG A N 1
ATOM 1407 C CA . ARG A 1 191 ? -6.784 -16.454 -2.058 1.00 80.88 191 ARG A CA 1
ATOM 1408 C C . ARG A 1 191 ? -7.350 -15.367 -1.143 1.00 80.88 191 ARG A C 1
ATOM 1410 O O . ARG A 1 191 ? -7.157 -15.447 0.074 1.00 80.88 191 ARG A O 1
ATOM 1417 N N . PRO A 1 192 ? -8.077 -14.376 -1.684 1.00 72.56 192 PRO A N 1
ATOM 1418 C CA . PRO A 1 192 ? -8.826 -13.457 -0.848 1.00 72.56 192 PRO A CA 1
ATOM 1419 C C . PRO A 1 192 ? -9.865 -14.252 -0.052 1.00 72.56 192 PRO A C 1
ATOM 1421 O O . PRO A 1 192 ? -10.385 -15.266 -0.517 1.00 72.56 192 PRO A O 1
ATOM 1424 N N . ARG A 1 193 ? -10.193 -13.793 1.162 1.00 69.25 193 ARG A N 1
ATOM 1425 C CA . ARG A 1 193 ? -11.178 -14.479 2.024 1.00 69.25 193 ARG A CA 1
ATOM 1426 C C . ARG A 1 193 ? -12.562 -14.595 1.377 1.00 69.25 193 ARG A C 1
ATOM 1428 O O . ARG A 1 193 ? -13.338 -15.455 1.774 1.00 69.25 193 ARG A O 1
ATOM 1435 N N . SER A 1 194 ? -12.857 -13.731 0.411 1.00 64.69 194 SER A N 1
ATOM 1436 C CA . SER A 1 194 ? -14.089 -13.717 -0.375 1.00 64.69 194 SER A CA 1
ATOM 1437 C C . SER A 1 194 ? -14.037 -14.589 -1.636 1.00 64.69 194 SER A C 1
ATOM 1439 O O . SER A 1 194 ? -15.023 -14.608 -2.368 1.00 64.69 194 SER A O 1
ATOM 1441 N N . ALA A 1 195 ? -12.929 -15.292 -1.915 1.00 70.88 195 ALA A N 1
ATOM 1442 C CA . ALA A 1 195 ? -12.826 -16.125 -3.108 1.00 70.88 195 ALA A CA 1
ATOM 1443 C C . ALA A 1 195 ? -13.832 -17.288 -3.091 1.00 70.88 195 ALA A C 1
ATOM 1445 O O . ALA A 1 195 ? -13.974 -17.950 -2.056 1.00 70.88 195 ALA A O 1
ATOM 1446 N N . PRO A 1 196 ? -14.483 -17.592 -4.230 1.00 74.81 196 PRO A N 1
ATOM 1447 C CA . PRO A 1 196 ? -15.347 -18.755 -4.367 1.00 74.81 196 PRO A CA 1
ATOM 1448 C C . PRO A 1 196 ? -14.606 -20.059 -4.042 1.00 74.81 196 PRO A C 1
ATOM 1450 O O . PRO A 1 196 ? -13.410 -20.211 -4.316 1.00 74.81 196 PRO A O 1
ATOM 1453 N N . ALA A 1 197 ? -15.314 -21.024 -3.451 1.00 74.44 197 ALA A N 1
ATOM 1454 C CA . ALA A 1 197 ? -14.729 -22.312 -3.076 1.00 74.44 197 ALA A CA 1
ATOM 1455 C C . ALA A 1 197 ? -14.290 -23.148 -4.295 1.00 74.44 197 ALA A C 1
ATOM 1457 O O . ALA A 1 197 ? -13.367 -23.953 -4.182 1.00 74.44 197 ALA A O 1
ATOM 1458 N N . ASP A 1 198 ? -14.904 -22.922 -5.459 1.00 73.75 198 ASP A N 1
ATOM 1459 C CA . ASP A 1 198 ? -14.657 -23.612 -6.729 1.00 73.75 198 ASP A CA 1
ATOM 1460 C C . ASP A 1 198 ? -13.438 -23.079 -7.505 1.00 73.75 198 ASP A C 1
ATOM 1462 O O . ASP A 1 198 ? -13.132 -23.558 -8.598 1.00 73.75 198 ASP A O 1
ATOM 1466 N N . LEU A 1 199 ? -12.667 -22.150 -6.926 1.00 71.69 199 LEU A N 1
ATOM 1467 C CA . LEU A 1 199 ? -11.433 -21.618 -7.513 1.00 71.69 199 LEU A CA 1
ATOM 1468 C C . LEU A 1 199 ? -10.225 -22.579 -7.420 1.00 71.69 199 LEU A C 1
ATOM 1470 O O . LEU A 1 199 ? -9.078 -22.129 -7.319 1.00 71.69 199 LEU A O 1
ATOM 1474 N N . ASP A 1 200 ? -10.452 -23.899 -7.424 1.00 79.81 200 ASP A N 1
ATOM 1475 C CA . ASP A 1 200 ? -9.405 -24.936 -7.396 1.00 79.81 200 ASP A CA 1
ATOM 1476 C C . ASP A 1 200 ? -8.717 -25.085 -8.763 1.00 79.81 200 ASP A C 1
ATOM 1478 O O . ASP A 1 200 ? -8.801 -26.106 -9.446 1.00 79.81 200 ASP A O 1
ATOM 1482 N N . ARG A 1 201 ? -8.049 -24.017 -9.198 1.00 83.31 201 ARG A N 1
ATOM 1483 C CA . ARG A 1 201 ? -7.276 -23.991 -10.439 1.00 83.31 201 ARG A CA 1
ATOM 1484 C C . ARG A 1 201 ? -5.786 -23.906 -10.127 1.00 83.31 201 ARG A C 1
ATOM 1486 O O . ARG A 1 201 ? -5.416 -23.257 -9.142 1.00 83.31 201 ARG A O 1
ATOM 1493 N N . PRO A 1 202 ? -4.924 -24.514 -10.961 1.00 89.25 202 PRO A N 1
ATOM 1494 C CA . PRO A 1 202 ? -3.490 -24.296 -10.858 1.00 89.25 202 PRO A CA 1
ATOM 1495 C C . PRO A 1 202 ? -3.182 -22.803 -10.956 1.00 89.25 202 PRO A C 1
ATOM 1497 O O . PRO A 1 202 ? -3.844 -22.081 -11.699 1.00 89.25 202 PRO A O 1
ATOM 1500 N N . VAL A 1 203 ? -2.196 -22.350 -10.201 1.00 89.81 203 VAL A N 1
ATOM 1501 C CA . VAL A 1 203 ? -1.655 -20.999 -10.272 1.00 89.81 203 VAL A CA 1
ATOM 1502 C C . VAL A 1 203 ? -0.376 -21.052 -11.089 1.00 89.81 203 VAL A C 1
ATOM 1504 O O . VAL A 1 203 ? 0.483 -21.902 -10.856 1.00 89.81 203 VAL A O 1
ATOM 1507 N N . GLU A 1 204 ? -0.250 -20.140 -12.038 1.00 92.62 204 GLU A N 1
ATOM 1508 C CA . GLU A 1 204 ? 0.971 -19.897 -12.789 1.00 92.62 204 GLU A CA 1
ATOM 1509 C C . GLU A 1 204 ? 1.589 -18.585 -12.326 1.00 92.62 204 GLU A C 1
ATOM 1511 O O . GLU A 1 204 ? 0.895 -17.582 -12.136 1.00 92.62 204 GLU A O 1
ATOM 1516 N N . VAL A 1 205 ? 2.904 -18.610 -12.158 1.00 91.50 205 VAL A N 1
ATOM 1517 C CA . VAL A 1 205 ? 3.722 -17.441 -11.869 1.00 91.50 205 VAL A CA 1
ATOM 1518 C C . VAL A 1 205 ? 4.660 -17.241 -13.038 1.00 91.50 205 VAL A C 1
ATOM 1520 O O . VAL A 1 205 ? 5.425 -18.142 -13.372 1.00 91.50 205 VAL A O 1
ATOM 1523 N N . GLU A 1 206 ? 4.648 -16.044 -13.606 1.00 91.69 206 GLU A N 1
ATOM 1524 C CA . GLU A 1 206 ? 5.634 -15.595 -14.576 1.00 91.69 206 GLU A CA 1
ATOM 1525 C C . GLU A 1 206 ? 6.319 -14.335 -14.049 1.00 91.69 206 GLU A C 1
ATOM 1527 O O . GLU A 1 206 ? 5.660 -13.366 -13.681 1.00 91.69 206 GLU A O 1
ATOM 1532 N N . VAL A 1 207 ? 7.646 -14.337 -14.011 1.00 88.88 207 VAL A N 1
ATOM 1533 C CA . VAL A 1 207 ? 8.453 -13.168 -13.670 1.00 88.88 207 VAL A CA 1
ATOM 1534 C C . VAL A 1 207 ? 9.249 -12.758 -14.888 1.00 88.88 207 VAL A C 1
ATOM 1536 O O . VAL A 1 207 ? 10.033 -13.538 -15.425 1.00 88.88 207 VAL A O 1
ATOM 1539 N N . ARG A 1 208 ? 9.045 -11.519 -15.323 1.00 90.25 208 ARG A N 1
ATOM 1540 C CA . ARG A 1 208 ? 9.761 -10.891 -16.430 1.00 90.25 208 ARG A CA 1
ATOM 1541 C C . ARG A 1 208 ? 10.732 -9.846 -15.913 1.00 90.25 208 ARG A C 1
ATOM 1543 O O . ARG A 1 208 ? 10.396 -9.089 -15.010 1.00 90.25 208 ARG A O 1
ATOM 1550 N N . GLY A 1 209 ? 11.917 -9.828 -16.502 1.00 87.62 209 GLY A N 1
ATOM 1551 C CA . GLY A 1 209 ? 12.935 -8.802 -16.344 1.00 87.62 209 GLY A CA 1
ATOM 1552 C C . GLY A 1 209 ? 12.906 -7.819 -17.510 1.00 87.62 209 GLY A C 1
ATOM 1553 O O . GLY A 1 209 ? 12.024 -7.874 -18.370 1.00 87.62 209 GLY A O 1
ATOM 1554 N N . ALA A 1 210 ? 13.941 -6.986 -17.613 1.00 82.62 210 ALA A N 1
ATOM 1555 C CA . ALA A 1 210 ? 14.090 -6.077 -18.754 1.00 82.62 210 ALA A CA 1
ATOM 1556 C C . ALA A 1 210 ? 14.298 -6.815 -20.089 1.00 82.62 210 ALA A C 1
ATOM 1558 O O . ALA A 1 210 ? 13.892 -6.321 -21.137 1.00 82.62 210 ALA A O 1
ATOM 1559 N N . ASN A 1 211 ? 14.894 -8.011 -20.041 1.00 89.88 211 ASN A N 1
ATOM 1560 C CA . ASN A 1 211 ? 15.318 -8.770 -21.220 1.00 89.88 211 ASN A CA 1
ATOM 1561 C C . ASN A 1 211 ? 14.420 -9.984 -21.535 1.00 89.88 211 ASN A C 1
ATOM 1563 O O . ASN A 1 211 ? 14.805 -10.834 -22.334 1.00 89.88 211 ASN A O 1
ATOM 1567 N N . GLY A 1 212 ? 13.236 -10.090 -20.918 1.00 92.81 212 GLY A N 1
ATOM 1568 C CA . GLY A 1 212 ? 12.281 -11.178 -21.171 1.00 92.81 212 GLY A CA 1
ATOM 1569 C C . GLY A 1 212 ? 11.863 -11.945 -19.917 1.00 92.81 212 GLY A C 1
ATOM 1570 O O . GLY A 1 212 ? 11.888 -11.410 -18.811 1.00 92.81 212 GLY A O 1
ATOM 1571 N N . VAL A 1 213 ? 11.426 -13.194 -20.090 1.00 94.69 213 VAL A N 1
ATOM 1572 C CA . VAL A 1 213 ? 10.968 -14.061 -18.991 1.00 94.69 213 VAL A CA 1
ATOM 1573 C C . VAL A 1 213 ? 12.171 -14.605 -18.223 1.00 94.69 213 VAL A C 1
ATOM 1575 O O . VAL A 1 213 ? 13.015 -15.290 -18.790 1.00 94.69 213 VAL A O 1
ATOM 1578 N N . LEU A 1 214 ? 12.228 -14.308 -16.927 1.00 92.69 214 LEU A N 1
ATOM 1579 C CA . LEU A 1 214 ? 13.252 -14.785 -15.994 1.00 92.69 214 LEU A CA 1
ATOM 1580 C C . LEU A 1 214 ? 12.820 -16.070 -15.284 1.00 92.69 214 LEU A C 1
ATOM 1582 O O . LEU A 1 214 ? 13.649 -16.910 -14.948 1.00 92.69 214 LEU A O 1
ATOM 1586 N N . PHE A 1 215 ? 11.517 -16.215 -15.042 1.00 94.19 215 PHE A N 1
ATOM 1587 C CA . PHE A 1 215 ? 10.932 -17.378 -14.391 1.00 94.19 215 PHE A CA 1
ATOM 1588 C C . PHE A 1 215 ? 9.513 -17.598 -14.906 1.00 94.19 215 PHE A C 1
ATOM 1590 O O . PHE A 1 215 ? 8.758 -16.642 -15.055 1.00 94.19 215 PHE A O 1
ATOM 1597 N N . SER A 1 216 ? 9.135 -18.848 -15.154 1.00 95.06 216 SER A N 1
ATOM 1598 C CA . SER A 1 216 ? 7.750 -19.226 -15.425 1.00 95.06 216 SER A CA 1
ATOM 1599 C C . SER A 1 216 ? 7.508 -20.632 -14.893 1.00 95.06 216 SER A C 1
ATOM 1601 O O . SER A 1 216 ? 8.248 -21.554 -15.237 1.00 95.06 216 SER A O 1
ATOM 1603 N N . ALA A 1 217 ? 6.523 -20.792 -14.012 1.00 93.50 217 ALA A N 1
ATOM 1604 C CA . ALA A 1 217 ? 6.181 -22.089 -13.441 1.00 93.50 217 ALA A CA 1
ATOM 1605 C C . ALA A 1 217 ? 4.712 -22.164 -13.020 1.00 93.50 217 ALA A C 1
ATOM 1607 O O . ALA A 1 217 ? 4.135 -21.194 -12.524 1.00 93.50 217 ALA A O 1
ATOM 1608 N N . ALA A 1 218 ? 4.136 -23.361 -13.133 1.00 93.19 218 ALA A N 1
ATOM 1609 C CA . ALA A 1 218 ? 2.928 -23.718 -12.403 1.00 93.19 218 ALA A CA 1
ATOM 1610 C C . ALA A 1 218 ? 3.313 -24.020 -10.945 1.00 93.19 218 ALA A C 1
ATOM 1612 O O . ALA A 1 218 ? 4.073 -24.949 -10.680 1.00 93.19 218 ALA A O 1
ATOM 1613 N N . VAL A 1 219 ? 2.805 -23.232 -9.999 1.00 91.12 219 VAL A N 1
ATOM 1614 C CA . VAL A 1 219 ? 3.223 -23.269 -8.583 1.00 91.12 219 VAL A CA 1
ATOM 1615 C C . VAL A 1 219 ? 2.296 -24.098 -7.694 1.00 91.12 219 VAL A C 1
ATOM 1617 O O . VAL A 1 219 ? 2.487 -24.179 -6.485 1.00 91.12 219 VAL A O 1
ATOM 1620 N N . GLY A 1 220 ? 1.305 -24.752 -8.300 1.00 89.62 220 GLY A N 1
ATOM 1621 C CA . GLY A 1 220 ? 0.371 -25.653 -7.632 1.00 89.62 220 GLY A CA 1
ATOM 1622 C C . GLY A 1 220 ? -1.045 -25.098 -7.566 1.00 89.62 220 GLY A C 1
ATOM 1623 O O . GLY A 1 220 ? -1.381 -24.115 -8.222 1.00 89.62 220 GLY A O 1
ATOM 1624 N N . ARG A 1 221 ? -1.903 -25.772 -6.802 1.00 89.75 221 ARG A N 1
ATOM 1625 C CA . ARG A 1 221 ? -3.284 -25.345 -6.558 1.00 89.75 221 ARG A CA 1
ATOM 1626 C C . ARG A 1 221 ? -3.395 -24.727 -5.181 1.00 89.75 221 ARG A C 1
ATOM 1628 O O . ARG A 1 221 ? -2.718 -25.151 -4.251 1.00 89.75 221 ARG A O 1
ATOM 1635 N N . LEU A 1 222 ? -4.275 -23.747 -5.055 1.00 85.69 222 LEU A N 1
ATOM 1636 C CA . LEU A 1 222 ? -4.590 -23.118 -3.783 1.00 85.69 222 LEU A CA 1
ATOM 1637 C C . LEU A 1 222 ? -5.698 -23.943 -3.072 1.00 85.69 222 LEU A C 1
ATOM 1639 O O . LEU A 1 222 ? -6.821 -23.955 -3.557 1.00 85.69 222 LEU A O 1
ATOM 1643 N N . PRO A 1 223 ? -5.462 -24.655 -1.952 1.00 75.12 223 PRO A N 1
ATOM 1644 C CA . PRO A 1 223 ? -6.509 -25.461 -1.298 1.00 75.12 223 PRO A CA 1
ATOM 1645 C C . PRO A 1 223 ? -7.482 -24.644 -0.415 1.00 75.12 223 PRO A C 1
ATOM 1647 O O . PRO A 1 223 ? -7.075 -23.903 0.477 1.00 75.12 223 PRO A O 1
ATOM 1650 N N . TYR A 1 224 ? -8.798 -24.808 -0.588 1.00 73.12 224 TYR A N 1
ATOM 1651 C CA . TYR A 1 224 ? -9.801 -24.197 0.307 1.00 73.12 224 TYR A CA 1
ATOM 1652 C C 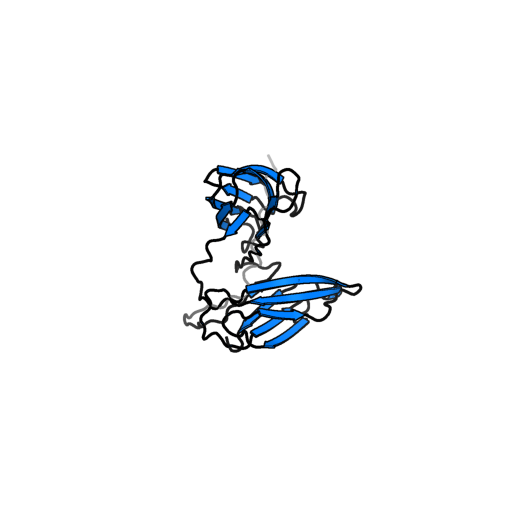. TYR A 1 224 ? -9.722 -24.802 1.729 1.00 73.12 224 TYR A C 1
ATOM 1654 O O . TYR A 1 224 ? -9.483 -26.006 1.833 1.00 73.12 224 TYR A O 1
ATOM 1662 N N . PRO A 1 225 ? -9.948 -24.049 2.832 1.00 63.75 225 PRO A N 1
ATOM 1663 C CA . PRO A 1 225 ? -10.402 -22.650 2.929 1.00 63.75 225 PRO A CA 1
ATOM 1664 C C . PRO A 1 225 ? -9.300 -21.592 3.083 1.00 63.75 225 PRO A C 1
ATOM 1666 O O . PRO A 1 225 ? -9.586 -20.401 2.979 1.00 63.75 225 PRO A O 1
ATOM 1669 N N . ARG A 1 226 ? -8.053 -21.981 3.362 1.00 63.53 226 ARG A N 1
ATOM 1670 C CA . ARG A 1 226 ? -6.937 -21.049 3.600 1.00 63.53 226 ARG A CA 1
ATOM 1671 C C . ARG A 1 226 ? -5.723 -21.470 2.795 1.00 63.53 226 ARG A C 1
ATOM 1673 O O . ARG A 1 226 ? -4.745 -21.985 3.327 1.00 63.53 226 ARG A O 1
ATOM 1680 N N . ALA A 1 227 ? -5.840 -21.253 1.497 1.00 77.56 227 ALA A N 1
ATOM 1681 C CA . ALA A 1 227 ? -4.781 -21.529 0.561 1.00 77.56 227 ALA A CA 1
ATOM 1682 C C . ALA A 1 227 ? -3.769 -20.389 0.540 1.00 77.56 227 ALA A C 1
ATOM 1684 O O . ALA A 1 227 ? -4.077 -19.293 0.065 1.00 77.56 227 ALA A O 1
ATOM 1685 N N . GLU A 1 228 ? -2.561 -20.672 0.993 1.00 89.25 228 GLU A N 1
ATOM 1686 C CA . GLU A 1 228 ? -1.387 -19.872 0.690 1.00 89.25 228 GLU A CA 1
ATOM 1687 C C . GLU A 1 228 ? -0.382 -20.780 -0.017 1.00 89.25 228 GLU A C 1
ATOM 1689 O O . GLU A 1 228 ? -0.154 -21.908 0.419 1.00 89.25 228 GLU A O 1
ATOM 1694 N N . ILE A 1 229 ? 0.208 -20.296 -1.106 1.00 90.06 229 ILE A N 1
ATOM 1695 C CA . ILE A 1 229 ? 1.376 -20.907 -1.733 1.00 90.06 229 ILE A CA 1
ATOM 1696 C C . ILE A 1 229 ? 2.531 -19.936 -1.569 1.00 90.06 229 ILE A C 1
ATOM 1698 O O . ILE A 1 229 ? 2.405 -18.746 -1.861 1.00 90.06 229 ILE A O 1
ATOM 1702 N N . ARG A 1 230 ? 3.673 -20.467 -1.144 1.00 93.44 230 ARG A N 1
ATOM 1703 C CA . ARG A 1 230 ? 4.934 -19.738 -1.150 1.00 93.44 230 ARG A CA 1
ATOM 1704 C C . ARG A 1 230 ? 5.801 -20.222 -2.289 1.00 93.44 230 ARG A C 1
ATOM 1706 O O . ARG A 1 230 ? 5.977 -21.424 -2.470 1.00 93.44 230 ARG A O 1
ATOM 1713 N N . VAL A 1 231 ? 6.336 -19.276 -3.044 1.00 93.44 231 VAL A N 1
ATOM 1714 C CA . VAL A 1 231 ? 7.185 -19.538 -4.200 1.00 93.44 231 VAL A CA 1
ATOM 1715 C C . VAL A 1 231 ? 8.486 -18.793 -3.991 1.00 93.44 231 VAL A C 1
ATOM 1717 O O . VAL A 1 231 ? 8.537 -17.569 -4.090 1.00 93.44 231 VAL A O 1
ATOM 1720 N N . THR A 1 232 ? 9.547 -19.531 -3.698 1.00 95.31 232 THR A N 1
ATOM 1721 C CA . THR A 1 232 ? 10.896 -18.972 -3.696 1.00 95.31 232 THR A CA 1
ATOM 1722 C C . THR A 1 232 ? 11.433 -19.022 -5.116 1.00 95.31 232 THR A C 1
ATOM 1724 O O . THR A 1 232 ? 11.616 -20.100 -5.681 1.00 95.31 232 THR A O 1
ATOM 1727 N N . LEU A 1 233 ? 11.671 -17.853 -5.701 1.00 93.81 233 LEU A N 1
ATOM 1728 C CA . LEU A 1 233 ? 12.244 -17.751 -7.034 1.00 93.81 233 LEU A CA 1
ATOM 1729 C C . LEU A 1 233 ? 13.757 -18.018 -7.002 1.00 93.81 233 LEU A C 1
ATOM 1731 O O . LEU A 1 233 ? 14.404 -17.810 -5.966 1.00 93.81 233 LEU A O 1
ATOM 1735 N N . PRO A 1 234 ? 14.346 -18.440 -8.135 1.00 94.44 234 PRO A N 1
ATOM 1736 C CA . PRO A 1 234 ? 15.789 -18.389 -8.328 1.00 94.44 234 PRO A CA 1
ATOM 1737 C C . PRO A 1 234 ? 16.339 -16.978 -8.084 1.00 94.44 234 PRO A C 1
ATOM 1739 O O . PRO A 1 234 ? 15.609 -15.990 -8.172 1.00 94.44 234 PRO A O 1
ATOM 1742 N N . VAL A 1 235 ? 17.640 -16.886 -7.807 1.00 94.19 235 VAL A N 1
ATOM 1743 C CA . VAL A 1 235 ? 18.323 -15.591 -7.702 1.00 94.19 235 VAL A CA 1
ATOM 1744 C C . VAL A 1 235 ? 18.253 -14.891 -9.053 1.00 94.19 235 VAL A C 1
ATOM 1746 O O . VAL A 1 235 ? 18.706 -15.425 -10.065 1.00 94.19 235 VAL A O 1
ATOM 1749 N N . ILE A 1 236 ? 17.684 -13.693 -9.064 1.00 90.75 236 ILE A N 1
ATOM 1750 C CA . ILE A 1 236 ? 17.598 -12.840 -10.242 1.00 90.75 236 ILE A CA 1
ATOM 1751 C C . ILE A 1 236 ? 18.776 -11.879 -10.196 1.00 90.75 236 ILE A C 1
ATOM 1753 O O . ILE A 1 236 ? 18.893 -11.080 -9.265 1.00 90.75 236 ILE A O 1
ATOM 1757 N N . ARG A 1 237 ? 19.654 -11.952 -11.197 1.00 90.56 237 ARG A N 1
ATOM 1758 C CA . ARG A 1 237 ? 20.873 -11.139 -11.225 1.00 90.56 237 ARG A CA 1
ATOM 1759 C C . ARG A 1 237 ? 20.551 -9.671 -11.445 1.00 90.56 237 ARG A C 1
ATOM 1761 O O . ARG A 1 237 ? 19.663 -9.340 -12.222 1.00 90.56 237 ARG A O 1
ATOM 1768 N N . LEU A 1 238 ? 21.347 -8.787 -10.844 1.00 82.56 238 LEU A N 1
ATOM 1769 C CA . LEU A 1 238 ? 21.206 -7.332 -11.002 1.00 82.56 238 LEU A CA 1
ATOM 1770 C C . LEU A 1 238 ? 21.182 -6.883 -12.472 1.00 82.56 238 LEU A C 1
ATOM 1772 O O . LEU A 1 238 ? 20.382 -6.029 -12.834 1.00 82.56 238 LEU A O 1
ATOM 1776 N N . ALA A 1 239 ? 22.002 -7.496 -13.329 1.00 86.62 239 ALA A N 1
ATOM 1777 C CA . ALA A 1 239 ? 22.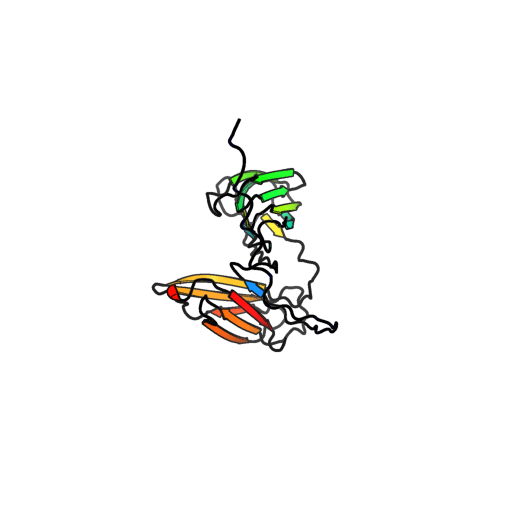055 -7.177 -14.760 1.00 86.62 239 ALA A CA 1
ATOM 1778 C C . ALA A 1 239 ? 20.760 -7.524 -15.521 1.00 86.62 239 ALA A C 1
ATOM 1780 O O . ALA A 1 239 ? 20.488 -6.954 -16.575 1.00 86.62 239 ALA A O 1
ATOM 1781 N N . ASP A 1 240 ? 19.959 -8.444 -14.980 1.00 83.62 240 ASP A N 1
ATOM 1782 C CA . ASP A 1 240 ? 18.681 -8.864 -15.553 1.00 83.62 240 ASP A CA 1
ATOM 1783 C C . ASP A 1 240 ? 17.510 -7.986 -15.035 1.00 83.62 240 ASP A C 1
ATOM 1785 O O . ASP A 1 240 ? 16.387 -8.049 -15.553 1.00 83.62 240 ASP A O 1
ATOM 1789 N N . ILE A 1 241 ? 17.780 -7.114 -14.048 1.00 74.75 241 ILE A N 1
ATOM 1790 C CA . ILE A 1 241 ? 16.818 -6.228 -13.379 1.00 74.75 241 ILE A CA 1
ATOM 1791 C C . ILE A 1 241 ? 16.961 -4.805 -13.930 1.00 74.75 241 ILE A C 1
ATOM 1793 O O . ILE A 1 241 ? 17.675 -3.969 -13.388 1.00 74.75 241 ILE A O 1
ATOM 1797 N N . GLY A 1 242 ? 16.242 -4.515 -15.014 1.00 68.56 242 GLY A N 1
ATOM 1798 C CA . GLY A 1 242 ? 15.920 -3.129 -15.402 1.00 68.56 242 GLY A CA 1
ATOM 1799 C C . GLY A 1 242 ? 14.485 -2.746 -15.027 1.00 68.56 242 GLY A C 1
ATOM 1800 O O . GLY A 1 242 ? 14.216 -1.631 -14.598 1.00 68.56 242 GLY A O 1
ATOM 1801 N N . SER A 1 243 ? 13.566 -3.705 -15.127 1.00 74.75 243 SER A N 1
ATOM 1802 C CA . SER A 1 243 ? 12.230 -3.679 -14.535 1.00 74.75 243 SER A CA 1
ATOM 1803 C C . SER A 1 243 ? 11.861 -5.115 -14.187 1.00 74.75 243 SER A C 1
ATOM 1805 O O . SER A 1 243 ? 12.360 -6.043 -14.826 1.00 74.75 243 SER A O 1
ATOM 1807 N N . LEU A 1 244 ? 11.033 -5.307 -13.163 1.00 72.88 244 LEU A N 1
ATOM 1808 C CA . LEU A 1 244 ? 10.536 -6.626 -12.801 1.00 72.88 244 LEU A CA 1
ATOM 1809 C C . LEU A 1 244 ? 9.014 -6.622 -12.874 1.00 72.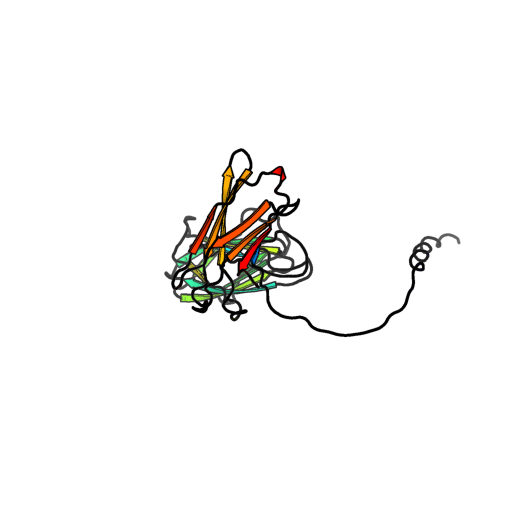88 244 LEU A C 1
ATOM 1811 O O . LEU A 1 244 ? 8.373 -5.798 -12.223 1.00 72.88 244 LEU A O 1
ATOM 1815 N N . VAL A 1 245 ? 8.454 -7.549 -13.649 1.00 79.88 245 VAL A N 1
ATOM 1816 C CA . VAL A 1 245 ? 7.013 -7.783 -13.718 1.00 79.88 245 VAL A CA 1
ATOM 1817 C C . VAL A 1 245 ? 6.703 -9.183 -13.235 1.00 79.88 245 VAL A C 1
ATOM 1819 O O . VAL A 1 245 ? 7.007 -10.155 -13.918 1.00 79.88 245 VAL A O 1
ATOM 1822 N N . VAL A 1 246 ? 6.076 -9.285 -12.065 1.00 80.50 246 VAL A N 1
ATOM 1823 C CA . VAL A 1 246 ? 5.490 -10.541 -11.585 1.00 80.50 246 VAL A CA 1
ATOM 1824 C C . VAL A 1 246 ? 4.049 -10.582 -12.064 1.00 80.50 246 VAL A C 1
ATOM 1826 O O . VAL A 1 246 ? 3.283 -9.668 -11.768 1.00 80.50 246 VAL A O 1
ATOM 1829 N N . THR A 1 247 ? 3.712 -11.628 -12.808 1.00 82.88 247 THR A N 1
ATOM 1830 C CA . THR A 1 247 ? 2.359 -11.980 -13.223 1.00 82.88 247 THR A CA 1
ATOM 1831 C C . THR A 1 247 ? 1.958 -13.255 -12.509 1.00 82.88 247 THR A C 1
ATOM 1833 O O . THR A 1 247 ? 2.630 -14.276 -12.637 1.0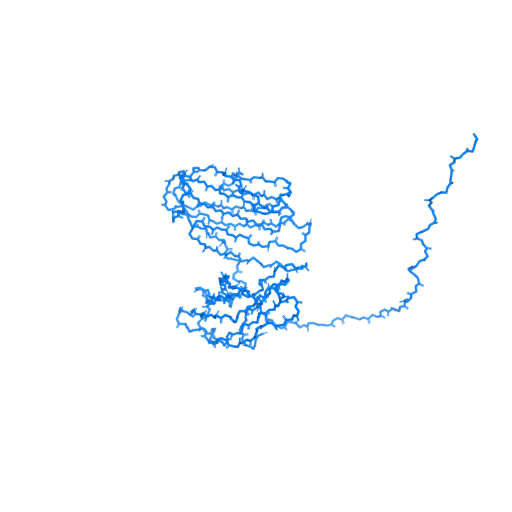0 82.88 247 THR A O 1
ATOM 1836 N N . VAL A 1 248 ? 0.851 -13.205 -11.776 1.00 82.25 248 VAL A N 1
ATOM 1837 C CA . VAL A 1 248 ? 0.236 -14.392 -11.178 1.00 82.25 248 VAL A CA 1
ATOM 1838 C C . VAL A 1 248 ? -1.164 -14.545 -11.747 1.00 82.25 248 VAL A C 1
ATOM 1840 O O . VAL A 1 248 ? -1.927 -13.576 -11.779 1.00 82.25 248 VAL A O 1
ATOM 1843 N N . ARG A 1 249 ? -1.487 -15.746 -12.226 1.00 85.44 249 ARG A N 1
ATOM 1844 C CA . ARG A 1 249 ? -2.784 -16.064 -12.836 1.00 85.44 249 ARG A CA 1
ATOM 1845 C C . ARG A 1 249 ? -3.210 -17.489 -12.520 1.00 85.44 249 ARG A C 1
ATOM 1847 O O . ARG A 1 249 ? -2.388 -18.322 -12.150 1.00 85.44 249 ARG A O 1
ATOM 1854 N N . HIS A 1 250 ? -4.485 -17.789 -12.722 1.00 84.44 250 HIS A N 1
ATOM 1855 C CA . HIS A 1 250 ? -4.935 -19.175 -12.796 1.00 84.44 250 HIS A CA 1
ATOM 1856 C C . HIS A 1 250 ? -4.642 -19.751 -14.183 1.00 84.44 250 HIS A C 1
ATOM 1858 O O . HIS A 1 250 ? -4.868 -19.080 -15.186 1.00 84.44 250 HIS A O 1
ATOM 1864 N N . ALA A 1 251 ? -4.175 -20.995 -14.248 1.00 83.69 251 ALA A N 1
ATOM 1865 C CA . ALA A 1 251 ? -3.995 -21.707 -15.506 1.00 83.69 251 ALA A CA 1
ATOM 1866 C C . ALA A 1 251 ? -5.336 -21.847 -16.248 1.00 83.69 251 ALA A C 1
ATOM 1868 O O . ALA A 1 251 ? -6.368 -22.159 -15.640 1.00 83.69 251 ALA A O 1
ATOM 1869 N N . GLY A 1 252 ? -5.308 -21.647 -17.567 1.00 76.69 252 GLY A N 1
ATOM 1870 C CA . GLY A 1 252 ? -6.483 -21.784 -18.436 1.00 76.69 252 GLY A CA 1
ATOM 1871 C C . GLY A 1 252 ? -7.441 -20.584 -18.447 1.00 76.69 252 GLY A C 1
ATOM 1872 O O . GLY A 1 252 ? -8.579 -20.743 -18.886 1.00 76.69 252 GLY A O 1
ATOM 1873 N N . LEU A 1 253 ? -6.997 -19.419 -17.959 1.00 62.50 253 LEU A N 1
ATOM 1874 C CA . LEU A 1 253 ? -7.621 -18.100 -18.141 1.00 62.50 253 LEU A CA 1
ATOM 1875 C C . LEU A 1 253 ? -6.629 -17.160 -18.839 1.00 62.50 253 LEU A C 1
ATOM 1877 O O . LEU A 1 253 ? -7.081 -16.358 -19.680 1.00 62.50 253 LEU A O 1
#

pLDDT: mean 71.66, std 23.41, range [18.27, 98.0]

Secondary structure (DSSP, 8-state):
------S---SSSSS-S------------------EEE-S--SS-----EEEETTEEEE----SSTT--EEEEEEEEESS-EEEEEEEEESS-EEEEETTEEEEEE-S---TTSSPEEEEEEE-SEEEEEEEEESS-S-EEEEEE-TTS-B-SSEEEE----TTS-TTPPEEEEEEEEETTEEEEEEEEE--TT--TT---EEEEEEEETTEEEEEEEEEE--SSS-EEEEEPPPEEGGG-S--EEEEEETT-

Sequence (253 aa):
MLLRDRARAGRLAFLAALGLAGPASAERLGPRGQIASFQIDAPGAPRSVVVPRQGELAVGKLGAGAKTRTQLSGTLRVATEGDYLLIASGDGGAKLEVDGRILFEEPAPRVYYAAGDVVPVHLAAGDHPVRISLAKAQSFGLRAVSPDFRPTSALEWTTPSPAPADSNDLVVDVRPSFEPDGYRLELQIARPRSAPADLDRPVEVEVRGANGVLFSAAVGRLPYPRAEIRVTLPVIRLADIGSLVVTVRHAGL

Radius of gyration: 23.69 Å; chains: 1; bounding box: 42×78×70 Å